Protein 5J4U (pdb70)

B-factor: mean 16.47, std 7.87, range [7.8, 47.34]

Solvent-accessible surface area: 10926 Å² total; per-residue (Å²): 156,71,132,12,28,0,0,0,27,78,1,13,8,48,0,0,0,0,18,0,0,0,33,47,4,68,13,192,66,115,81,32,89,8,51,61,180,112,75,42,86,73,0,74,119,15,7,79,128,65,88,99,20,6,0,0,19,11,76,56,137,55,21,31,81,7,14,97,0,0,34,50,0,8,112,62,41,134,132,46,56,83,8,15,44,100,68,93,144,94,62,54,56,19,96,117,30,0,66,22,0,48,151,94,0,78,50,15,0,110,64,0,21,28,75,120,54,157,92,26,99,52,4,30,144,65,0,7,65,6,0,100,105,0,21,58,66,1,26,152,78,35,23,20,41,18,135,64,2,3,4,9,0,0,0,2,0,0,1,45,0,21,7,90,0,3,35,57,35,4,124,29,78,0,89,80,79,0,82,77,0,12,50,0,0,113,70,0,50,150,67,120,30,0,45,138,6,17,48,66,44,86,121,0,35,73,30,0,45,91,30,12,127,142,127,65,46,136

InterPro domains:
  IPR004045 Glutathione S-transferase, N-terminal [PF02798] (5-77)
  IPR004045 Glutathione S-transferase, N-terminal [PS50404] (4-83)
  IPR010987 Glutathione S-transferase, C-terminal-like [PS50405] (89-209)
  IPR036249 Thioredoxin-like superfamily [SSF52833] (5-107)
  IPR036282 Glutathione S-transferase, C-terminal domain superfamily [SSF47616] (77-217)
  IPR040079 Glutathione transferase family [SFLDS00019] (2-218)
  IPR045073 Glutathione S-transferase Omega/Tau-like [PTHR11260] (9-205)
  IPR045073 Glutathione S-transferase Omega/Tau-like [SFLDG01152] (2-218)
  IPR045074 Glutathione S-transferases Tau, C-terminal alpha-helical domain, plant [cd03185] (90-211)

Foldseek 3Di:
DKAKEWEDAQLDLLSLLLLLLCVQLVHDYHYHHADLVDGDPVLCVQCVPPSDDTWMQIRNHIDDGSLRSSVVSQVPRPPHDGQADPDPVSNVVLVVLLVLCVVQQVVLLVQCQQDDDPSNVVSVVSNLVSVVVVLVCCPPALENSRPDHHSNNSSPLLCVLQVVLSCVRNVDDSCVSPVSSVSSSVSQCVDPSNVVSHDHSVVSNVVSVVVCVVVVND

CATH classification: 3.40.30.10 (+1 more: 1.20.1050.10)

Sequence (218 aa):
SDQVTLLDFWPSPFGMRVRLALAEKGVKYEYSEEDLRNKSALLLQMNPVNKQIPVLVHNGKPVCESLIIVQYIDEVWKDSAPLLPSDPYQRAQSRFWADFVDKKIYDLGRKIWTKKGEEQEAAKKDFIDSLKLMEGELGDKPYFGGETIGYVDIALVPFYSWFYAYETIGNFNIEAECPKMIAYCKRCLQKETVSKALEDPQKVYDFVLMLMKKFGIE

Structure (mmCIF, N/CA/C/O backbone):
data_5J4U
#
_entry.id   5J4U
#
_cell.length_a   83.028
_cell.length_b   74.646
_cell.length_c   48.935
_cell.angle_alpha   90.000
_cell.angle_beta   121.870
_cell.angle_gamma   90.000
#
_symmetry.space_group_name_H-M   'C 1 2 1'
#
loop_
_entity.id
_entity.type
_entity.pdbx_description
1 polymer 'Glutathione transferase family protein'
2 non-polymer GLUTATHIONE
3 water water
#
loop_
_atom_site.group_PDB
_atom_site.id
_atom_site.type_symbol
_atom_site.label_atom_id
_atom_site.label_alt_id
_atom_site.label_comp_id
_atom_site.label_asym_id
_atom_site.label_entity_id
_atom_site.label_seq_id
_atom_site.pdbx_PDB_ins_code
_atom_site.Cartn_x
_atom_site.Cartn_y
_atom_site.Cartn_z
_atom_site.occupancy
_atom_site.B_iso_or_equiv
_atom_site.auth_seq_id
_atom_site.auth_comp_id
_atom_site.auth_asym_id
_atom_site.auth_atom_id
_atom_site.pdbx_PDB_model_num
ATOM 1 N N . SER A 1 14 ? -22.655 46.546 -2.819 1.00 36.16 3 SER A N 1
ATOM 2 C CA . SER A 1 14 ? -23.236 46.663 -1.486 1.00 34.19 3 SER A CA 1
ATOM 3 C C . SER A 1 14 ? -22.835 47.975 -0.822 1.00 32.60 3 SER A C 1
ATOM 4 O O . SER A 1 14 ? -23.491 48.433 0.117 1.00 33.99 3 SER A O 1
ATOM 7 N N . ASP A 1 15 ? -21.756 48.578 -1.313 1.00 32.09 4 ASP A N 1
ATOM 8 C CA . ASP A 1 15 ? -21.207 49.778 -0.688 1.00 27.98 4 ASP A CA 1
ATOM 9 C C . ASP A 1 15 ? -22.013 51.042 -0.975 1.00 26.36 4 ASP A C 1
ATOM 10 O O . ASP A 1 15 ? -22.579 51.205 -2.058 1.00 30.74 4 ASP A O 1
ATOM 15 N N . GLN A 1 16 ? -22.043 51.935 0.009 1.00 20.17 5 GLN A N 1
ATOM 16 C CA . GLN A 1 16 ? -22.693 53.232 -0.117 1.00 17.66 5 GLN A CA 1
ATOM 17 C C . GLN A 1 16 ? -21.629 54.284 -0.402 1.00 15.38 5 GLN A C 1
ATOM 18 O O . GLN A 1 16 ? -20.692 54.438 0.378 1.00 16.61 5 GLN A O 1
ATOM 24 N N . VAL A 1 17 ? -21.772 55.001 -1.514 1.00 14.11 6 VAL A N 1
ATOM 25 C CA . VAL A 1 17 ? -20.816 56.043 -1.883 1.00 13.08 6 VAL A CA 1
ATOM 26 C C . VAL A 1 17 ? -21.543 57.301 -2.307 1.00 11.68 6 VAL A C 1
ATOM 27 O O . VAL A 1 17 ? -22.396 57.270 -3.187 1.00 13.00 6 VAL A O 1
ATOM 31 N N . THR A 1 18 ? -21.201 58.404 -1.653 1.00 10.82 7 THR A N 1
ATOM 32 C CA . THR A 1 18 ? -21.763 59.705 -1.980 1.00 12.03 7 THR A CA 1
ATOM 33 C C . THR A 1 18 ? -20.624 60.696 -2.175 1.00 11.59 7 THR A C 1
ATOM 34 O O . THR A 1 18 ? -19.657 60.704 -1.416 1.00 12.69 7 THR A O 1
ATOM 38 N N . LEU A 1 19 ? -20.736 61.526 -3.203 1.00 11.02 8 LEU A N 1
ATOM 39 C CA . LEU A 1 19 ? -19.764 62.584 -3.447 1.00 11.34 8 LEU A CA 1
ATOM 40 C C . LEU A 1 19 ? -20.431 63.931 -3.238 1.00 10.81 8 LEU A C 1
ATOM 41 O O . LEU A 1 19 ? -21.385 64.265 -3.942 1.00 12.76 8 LEU A O 1
ATOM 46 N N . LEU A 1 20 ? -19.930 64.704 -2.276 1.00 9.84 9 LEU A N 1
ATOM 47 C CA . LEU A 1 20 ? -20.396 66.074 -2.056 1.00 10.34 9 LEU A CA 1
ATOM 48 C C . LEU A 1 20 ? -19.501 66.956 -2.905 1.00 10.25 9 LEU A C 1
ATOM 49 O O . LEU A 1 20 ? -18.281 66.899 -2.770 1.00 10.18 9 LEU A O 1
ATOM 54 N N . ASP A 1 21 ? -20.091 67.762 -3.779 1.00 10.37 10 ASP A N 1
ATOM 55 C CA . ASP A 1 21 ? -19.299 68.430 -4.810 1.00 10.38 10 ASP A CA 1
ATOM 56 C C . ASP A 1 21 ? -19.974 69.718 -5.236 1.00 10.80 10 ASP A C 1
ATOM 57 O O . ASP A 1 21 ? -21.088 70.020 -4.796 1.00 12.26 10 ASP A O 1
ATOM 62 N N . PHE A 1 22 ? -19.280 70.486 -6.072 1.00 10.47 11 PHE A N 1
ATOM 63 C CA . PHE A 1 22 ? -19.782 71.736 -6.634 1.00 11.50 11 PHE A CA 1
ATOM 64 C C . PHE A 1 22 ? -19.275 71.789 -8.069 1.00 11.06 11 PHE A C 1
ATOM 65 O O . PHE A 1 22 ? -18.072 71.673 -8.305 1.00 10.25 11 PHE A O 1
ATOM 73 N N . TRP A 1 23 ? -20.193 71.928 -9.019 1.00 11.88 12 TRP A N 1
ATOM 74 C CA . TRP A 1 23 ? -19.896 71.582 -10.416 1.00 12.33 12 TRP A CA 1
ATOM 75 C C . TRP A 1 23 ? -18.612 72.155 -11.068 1.00 11.07 12 TRP A C 1
ATOM 76 O O . TRP A 1 23 ? -17.924 71.413 -11.753 1.00 10.55 12 TRP A O 1
ATOM 87 N N . PRO A 1 24 ? -18.277 73.449 -10.856 1.00 10.18 13 PRO A N 1
ATOM 88 C CA . PRO A 1 24 ? -17.115 73.979 -11.586 1.00 10.45 13 PRO A CA 1
ATOM 89 C C . PRO A 1 24 ? -15.771 73.696 -10.905 1.00 10.20 13 PRO A C 1
ATOM 90 O O . PRO A 1 24 ? -14.728 74.077 -11.421 1.00 10.57 13 PRO A O 1
ATOM 94 N N . SER A 1 25 ? -15.782 73.028 -9.759 1.00 10.75 14 SER A N 1
ATOM 95 C CA . SER A 1 25 ? -14.544 72.822 -9.030 1.00 10.31 14 SER A CA 1
ATOM 96 C C . SER A 1 25 ? -13.635 71.808 -9.707 1.00 9.78 14 SER A C 1
ATOM 97 O O . SER A 1 25 ? -14.030 70.665 -9.904 1.00 9.72 14 SER A O 1
ATOM 100 N N . PRO A 1 26 ? -12.398 72.210 -10.050 1.00 9.50 15 PRO A N 1
ATOM 101 C CA . PRO A 1 26 ? -11.484 71.220 -10.625 1.00 9.34 15 PRO A CA 1
ATOM 102 C C . PRO A 1 26 ? -11.120 70.152 -9.589 1.00 9.20 15 PRO A C 1
ATOM 103 O O . PRO A 1 26 ? -10.800 69.020 -9.955 1.00 9.56 15 PRO A O 1
ATOM 107 N N . PHE A 1 27 ? -11.173 70.513 -8.310 1.00 9.70 16 PHE A N 1
ATOM 108 C CA . PHE A 1 27 ? -10.894 69.552 -7.250 1.00 9.68 16 PHE A CA 1
ATOM 109 C C . PHE A 1 27 ? -11.953 68.464 -7.206 1.00 9.71 16 PHE A C 1
ATOM 110 O O . PHE A 1 27 ? -11.627 67.280 -7.088 1.00 9.39 16 PHE A O 1
ATOM 118 N N . GLY A 1 28 ? -13.216 68.857 -7.331 1.00 9.02 17 GLY A N 1
ATOM 119 C CA . GLY A 1 28 ? -14.294 67.884 -7.435 1.00 9.49 17 GLY A CA 1
ATOM 120 C C . GLY A 1 28 ? -14.186 67.051 -8.707 1.00 8.50 17 GLY A C 1
ATOM 121 O O . GLY A 1 28 ? -14.412 65.832 -8.696 1.00 9.57 17 GLY A O 1
ATOM 122 N N . MET A 1 29 ? -13.845 67.699 -9.820 1.00 8.95 18 MET A N 1
ATOM 123 C CA . MET A 1 29 ? -13.678 66.975 -11.077 1.00 8.57 18 MET A CA 1
ATOM 124 C C . MET A 1 29 ? -12.640 65.856 -10.954 1.00 8.36 18 MET A C 1
ATOM 125 O O . MET A 1 29 ? -12.795 64.809 -11.570 1.00 9.13 18 MET A O 1
ATOM 130 N N . ARG A 1 30 ? -11.575 66.082 -10.191 1.00 9.02 19 ARG A N 1
ATOM 131 C CA . ARG A 1 30 ? -10.600 65.015 -9.934 1.00 8.42 19 ARG A CA 1
ATOM 132 C C . ARG A 1 30 ? -11.269 63.766 -9.394 1.00 8.16 19 ARG A C 1
ATOM 133 O O . ARG A 1 30 ? -10.973 62.649 -9.818 1.00 8.85 19 ARG A O 1
ATOM 141 N N . VAL A 1 31 ? -12.161 63.965 -8.429 1.00 8.29 20 VAL A N 1
ATOM 142 C CA . VAL A 1 31 ? -12.787 62.832 -7.763 1.00 8.98 20 VAL A CA 1
ATOM 143 C C . VAL A 1 31 ? -13.801 62.173 -8.694 1.00 8.82 20 VAL A C 1
ATOM 144 O O . VAL A 1 31 ? -13.893 60.946 -8.748 1.00 9.71 20 VAL A O 1
ATOM 148 N N . ARG A 1 32 ? -14.554 62.990 -9.427 1.00 9.27 21 ARG A N 1
ATOM 149 C CA . ARG A 1 32 ? -15.484 62.458 -10.419 1.00 10.02 21 ARG A CA 1
ATOM 150 C C . ARG A 1 32 ? -14.739 61.563 -11.406 1.00 10.13 21 ARG A C 1
ATOM 151 O O . ARG A 1 32 ? -15.209 60.475 -11.773 1.00 10.27 21 ARG A O 1
ATOM 159 N N . LEU A 1 33 ? -13.567 62.024 -11.831 1.00 9.18 22 LEU A N 1
ATOM 160 C CA . 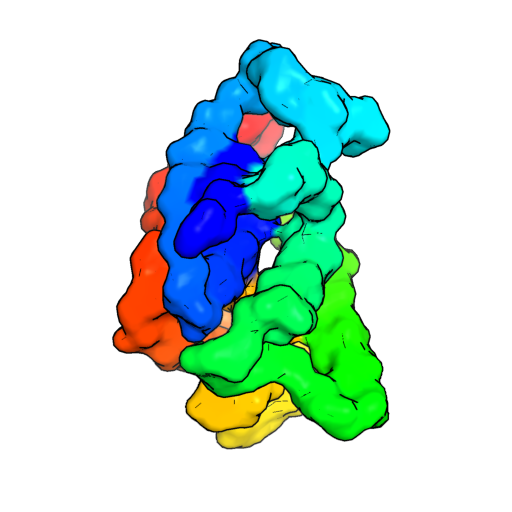LEU A 1 33 ? -12.765 61.267 -12.780 1.00 9.23 22 LEU A CA 1
ATOM 161 C C . LEU A 1 33 ? -12.225 59.978 -12.159 1.00 9.49 22 LEU A C 1
ATOM 162 O O . LEU A 1 33 ? -12.287 58.912 -12.771 1.00 9.92 22 LEU A O 1
ATOM 167 N N . ALA A 1 34 ? -11.714 60.058 -10.936 1.00 9.54 23 ALA A N 1
ATOM 168 C CA . ALA A 1 34 ? -11.169 58.869 -10.292 1.00 9.30 23 ALA A CA 1
ATOM 169 C C . ALA A 1 34 ? -12.234 57.794 -10.076 1.00 8.92 23 ALA A C 1
ATOM 170 O O . ALA A 1 34 ? -11.985 56.610 -10.280 1.00 10.77 23 ALA A O 1
ATOM 172 N N . LEU A 1 35 ? -13.420 58.219 -9.650 1.00 9.39 24 LEU A N 1
ATOM 173 C CA . LEU A 1 35 ? -14.528 57.284 -9.452 1.00 10.04 24 LEU A CA 1
ATOM 174 C C . LEU A 1 35 ? -14.912 56.633 -10.780 1.00 10.67 24 LEU A C 1
ATOM 175 O O . LEU A 1 35 ? -15.108 55.417 -10.859 1.00 12.31 24 LEU A O 1
ATOM 180 N N . ALA A 1 36 ? -15.000 57.442 -11.833 1.00 11.04 25 ALA A N 1
ATOM 181 C CA . ALA A 1 36 ? -15.324 56.911 -13.158 1.00 11.70 25 ALA A CA 1
ATOM 182 C C . ALA A 1 36 ? -14.241 55.951 -13.650 1.00 10.91 25 ALA A C 1
ATOM 183 O O . ALA A 1 36 ? -14.539 54.880 -14.191 1.00 12.11 25 ALA A O 1
ATOM 185 N N . GLU A 1 37 ? -12.981 56.329 -13.463 1.00 11.19 26 GLU A N 1
ATOM 186 C CA . GLU A 1 37 ? -11.866 55.538 -13.975 1.00 11.99 26 GLU A CA 1
ATOM 187 C C . GLU A 1 37 ? -11.798 54.168 -13.294 1.00 11.59 26 GLU A C 1
ATOM 188 O O . GLU A 1 37 ? -11.420 53.175 -13.932 1.00 12.51 26 GLU A O 1
ATOM 194 N N . LYS A 1 38 ? -12.175 54.104 -12.016 1.00 11.14 27 LYS A N 1
ATOM 195 C CA . LYS A 1 38 ? -12.147 52.839 -11.289 1.00 12.49 27 LYS A CA 1
ATOM 196 C C . LYS A 1 38 ? -13.517 52.159 -11.245 1.00 12.72 27 LYS A C 1
ATOM 197 O O . LYS A 1 38 ? -13.677 51.128 -10.592 1.00 14.55 27 LYS A O 1
ATOM 203 N N . GLY A 1 39 ? -14.492 52.719 -11.953 1.00 13.10 28 GLY A N 1
ATOM 204 C CA . GLY A 1 39 ? -15.800 52.105 -12.108 1.00 14.63 28 GLY A CA 1
ATOM 205 C C . GLY A 1 39 ? -16.632 52.047 -10.845 1.00 14.33 28 GLY A C 1
ATOM 206 O O . GLY A 1 39 ? -17.371 51.088 -10.615 1.00 16.60 28 GLY A O 1
ATOM 207 N N . VAL A 1 40 ? -16.527 53.078 -10.018 1.00 12.01 29 VAL A N 1
ATOM 208 C CA . VAL A 1 40 ? -17.245 53.117 -8.749 1.00 14.75 29 VAL A CA 1
ATOM 209 C C . VAL A 1 40 ? -18.609 53.771 -8.919 1.00 15.93 29 VAL A C 1
ATOM 210 O O . VAL A 1 40 ? -18.704 54.925 -9.344 1.00 16.14 29 VAL A O 1
ATOM 214 N N . LYS A 1 41 ? -19.667 53.043 -8.567 1.00 16.90 30 LYS A N 1
ATOM 215 C CA . LYS A 1 41 ? -21.010 53.607 -8.589 1.00 17.84 30 LYS A CA 1
ATOM 216 C C . LYS A 1 41 ? -21.197 54.502 -7.367 1.00 16.91 30 LYS A C 1
ATOM 217 O O . LYS A 1 41 ? -20.809 54.130 -6.262 1.00 16.58 30 LYS A O 1
ATOM 223 N N . TYR A 1 42 ? -21.783 55.680 -7.564 1.00 15.86 31 TYR A N 1
ATOM 224 C CA . TYR A 1 42 ? -21.962 56.630 -6.470 1.00 13.98 31 TYR A CA 1
ATOM 225 C C . TYR A 1 42 ? -23.093 57.611 -6.740 1.00 14.55 31 TYR A C 1
ATOM 226 O O . TYR A 1 42 ? -23.543 57.766 -7.875 1.00 15.63 31 TYR A O 1
ATOM 235 N N . GLU A 1 43 ? -23.538 58.272 -5.678 1.00 13.84 32 GLU A N 1
ATOM 236 C CA . GLU A 1 43 ? -24.517 59.341 -5.778 1.00 14.23 32 GLU A CA 1
ATOM 237 C C . GLU A 1 43 ? -23.794 60.681 -5.717 1.00 14.39 32 GLU A C 1
ATOM 238 O O . GLU A 1 43 ? -23.039 60.939 -4.783 1.00 14.76 32 GLU A O 1
ATOM 244 N N . TYR A 1 44 ? -24.025 61.519 -6.722 1.00 14.89 33 TYR A N 1
ATOM 245 C CA . TYR A 1 44 ? -23.465 62.864 -6.761 1.00 13.33 33 TYR A CA 1
ATOM 246 C C . TYR A 1 44 ? -24.424 63.812 -6.059 1.00 16.00 33 TYR A C 1
ATOM 247 O O . TYR A 1 44 ? -25.627 63.796 -6.323 1.00 18.46 33 TYR A O 1
ATOM 256 N N . SER A 1 45 ? -23.894 64.618 -5.146 1.00 14.26 34 SER A N 1
ATOM 257 C CA . SER A 1 45 ? -24.705 65.581 -4.412 1.00 15.04 34 SER A CA 1
ATOM 258 C C . SER A 1 45 ? -24.152 66.991 -4.591 1.00 14.67 34 SER A C 1
ATOM 259 O O . SER A 1 45 ? -23.084 67.318 -4.065 1.00 14.45 34 SER A O 1
ATOM 262 N N . GLU A 1 46 ? -24.887 67.822 -5.323 1.00 14.18 35 GLU A N 1
ATOM 263 C CA . GLU A 1 46 ? -24.471 69.203 -5.571 1.00 14.98 35 GLU A CA 1
ATOM 264 C C . GLU A 1 46 ? -24.685 70.056 -4.326 1.00 15.72 35 GLU A C 1
ATOM 265 O O . GLU A 1 46 ? -25.807 70.159 -3.823 1.00 19.03 35 GLU A O 1
ATOM 271 N N . GLU A 1 47 ? -23.611 70.658 -3.824 1.00 12.98 36 GLU A N 1
ATOM 272 C CA . GLU A 1 47 ? -23.676 71.491 -2.625 1.00 15.21 36 GLU A CA 1
ATOM 273 C C . GLU A 1 47 ? -23.825 72.965 -2.962 1.00 17.21 36 GLU A C 1
ATOM 274 O O . GLU A 1 47 ? -23.213 73.468 -3.908 1.00 19.01 36 GLU A O 1
ATOM 280 N N . ASP A 1 48 ? -24.644 73.654 -2.175 1.00 18.89 37 ASP A N 1
ATOM 281 C CA . ASP A 1 48 ? -24.673 75.110 -2.190 1.00 22.35 37 ASP A CA 1
ATOM 282 C C . ASP A 1 48 ? -23.674 75.583 -1.144 1.00 21.44 37 ASP A C 1
ATOM 283 O O . ASP A 1 48 ? -23.872 75.370 0.050 1.00 21.98 37 ASP A O 1
ATOM 288 N N . LEU A 1 49 ? -22.591 76.209 -1.591 1.00 18.52 38 LEU A N 1
ATOM 289 C CA . LEU A 1 49 ? -21.502 76.586 -0.695 1.00 18.37 38 LEU A CA 1
ATOM 290 C C . LEU A 1 49 ? -21.775 77.896 0.041 1.00 22.24 38 LEU A C 1
ATOM 291 O O . LEU A 1 49 ? -20.991 78.305 0.891 1.00 21.52 38 LEU A O 1
ATOM 296 N N . ARG A 1 50 ? -22.886 78.545 -0.299 1.00 23.25 39 ARG A N 1
ATOM 297 C CA . ARG A 1 50 ? -23.335 79.739 0.406 1.00 26.75 39 ARG A CA 1
ATOM 298 C C . ARG A 1 50 ? -24.141 79.322 1.630 1.00 27.87 39 ARG A C 1
ATOM 299 O O . ARG A 1 50 ? -24.056 79.943 2.690 1.00 32.76 39 ARG A O 1
ATOM 307 N N . ASN A 1 51 ? -24.927 78.263 1.467 1.00 27.10 40 ASN A N 1
ATOM 308 C CA . ASN A 1 51 ? -25.715 77.698 2.553 1.00 29.83 40 ASN A CA 1
ATOM 309 C C . ASN A 1 51 ? -25.384 76.222 2.708 1.00 25.64 40 ASN A C 1
ATOM 310 O O . ASN A 1 51 ? -26.122 75.357 2.238 1.00 25.20 40 ASN A O 1
ATOM 315 N N . LYS A 1 52 ? -24.262 75.938 3.361 1.00 26.04 41 LYS A N 1
ATOM 316 C CA . LYS A 1 52 ? -23.741 74.577 3.424 1.00 24.21 41 LYS A CA 1
ATOM 317 C C . LYS A 1 52 ? -24.658 73.613 4.167 1.00 25.35 41 LYS A C 1
ATOM 318 O O . LYS A 1 52 ? -25.192 73.929 5.232 1.00 26.93 41 LYS A O 1
ATOM 324 N N . SER A 1 53 ? -24.836 72.434 3.587 1.00 21.28 42 SER A N 1
ATOM 325 C CA . SER A 1 53 ? -25.755 71.441 4.129 1.00 24.38 42 SER A CA 1
ATOM 326 C C . SER A 1 53 ? -25.261 70.832 5.436 1.00 23.50 42 SER A C 1
ATOM 327 O O . SER A 1 53 ? -24.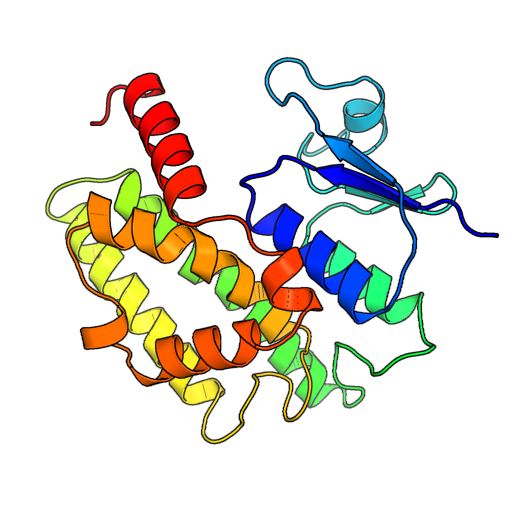063 70.821 5.721 1.00 20.26 42 SER A O 1
ATOM 330 N N . ALA A 1 54 ? -26.196 70.319 6.230 1.00 22.66 43 ALA A N 1
ATOM 331 C CA . ALA A 1 54 ? -25.847 69.615 7.460 1.00 20.78 43 ALA A CA 1
ATOM 332 C C . ALA A 1 54 ? -24.852 68.497 7.171 1.00 19.24 43 ALA A C 1
ATOM 333 O O . ALA A 1 54 ? -23.925 68.261 7.941 1.00 17.46 43 ALA A O 1
ATOM 335 N N . LEU A 1 55 ? -25.032 67.825 6.039 1.00 19.99 44 LEU A N 1
ATOM 336 C CA . LEU A 1 55 ? -24.165 66.714 5.681 1.00 19.14 44 LEU A CA 1
ATOM 337 C C . LEU A 1 55 ? -22.713 67.161 5.475 1.00 15.85 44 LEU A C 1
ATOM 338 O O . LEU A 1 55 ? -21.788 66.527 5.975 1.00 15.83 44 LEU A O 1
ATOM 343 N N . LEU A 1 56 ? -22.521 68.248 4.733 1.00 17.26 45 LEU A N 1
ATOM 344 C CA . LEU A 1 56 ? -21.175 68.750 4.486 1.00 15.95 45 LEU A CA 1
ATOM 345 C C . LEU A 1 56 ? -20.520 69.171 5.802 1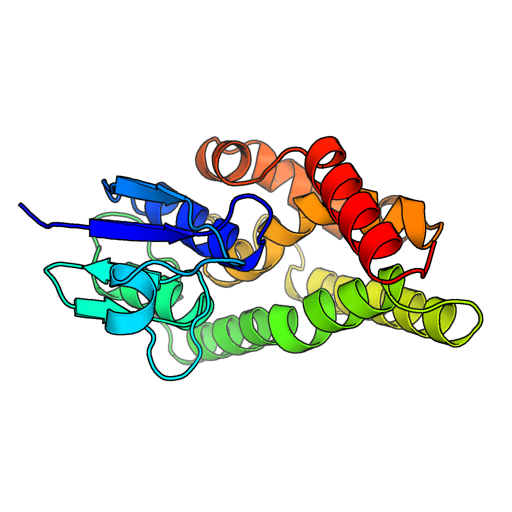.00 15.85 45 LEU A C 1
ATOM 346 O O . LEU A 1 56 ? -19.353 68.869 6.048 1.00 14.16 45 LEU A O 1
ATOM 351 N N . LEU A 1 57 ? -21.289 69.835 6.664 1.00 15.42 46 LEU A N 1
ATOM 352 C CA . LEU A 1 57 ? -20.767 70.303 7.943 1.00 17.07 46 LEU A CA 1
ATOM 353 C C . LEU A 1 57 ? -20.432 69.131 8.862 1.00 14.87 46 LEU A C 1
ATOM 354 O O . LEU A 1 57 ? -19.450 69.169 9.607 1.00 18.49 46 LEU A O 1
ATOM 359 N N . GLN A 1 58 ? -21.229 68.077 8.785 1.00 14.00 47 GLN A N 1
ATOM 360 C CA . GLN A 1 58 ? -20.953 66.874 9.556 1.00 15.83 47 GLN A CA 1
ATOM 361 C C . GLN A 1 58 ? -19.670 66.201 9.066 1.00 14.99 47 GLN A C 1
ATOM 362 O O . GLN A 1 58 ? -18.854 65.727 9.850 1.00 14.63 47 GLN A O 1
ATOM 368 N N . MET A 1 59 ? -19.498 66.159 7.746 1.00 14.55 48 MET A N 1
ATOM 369 C CA . MET A 1 59 ? -18.464 65.336 7.122 1.00 15.39 48 MET A CA 1
ATOM 370 C C . MET A 1 59 ? -17.107 66.026 6.965 1.00 14.93 48 MET A C 1
ATOM 371 O O . MET A 1 59 ? -16.070 65.356 6.953 1.00 15.89 48 MET A O 1
ATOM 376 N N . ASN A 1 60 ? -17.119 67.347 6.844 1.00 13.28 49 ASN A N 1
ATOM 377 C CA . ASN A 1 60 ? -15.884 68.127 6.756 1.00 12.30 49 ASN A CA 1
ATOM 378 C C . ASN A 1 60 ? -15.947 69.312 7.725 1.00 13.77 49 ASN A C 1
ATOM 379 O O . ASN A 1 60 ? -15.985 70.457 7.309 1.00 12.78 49 ASN A O 1
ATOM 384 N N . PRO A 1 61 ? -15.981 69.027 9.039 1.00 14.82 50 PRO A N 1
ATOM 385 C CA . PRO A 1 61 ? -16.103 70.104 10.030 1.00 13.97 50 PRO A CA 1
ATOM 386 C C . PRO A 1 61 ? -14.904 71.050 10.031 1.00 16.01 50 PRO A C 1
ATOM 387 O O . PRO A 1 61 ? -15.050 72.232 10.336 1.00 17.64 50 PRO A O 1
ATOM 391 N N . VAL A 1 62 ? -13.729 70.548 9.674 1.00 14.41 51 VAL A N 1
ATOM 392 C CA . VAL A 1 62 ? -12.526 71.364 9.762 1.00 16.84 51 VAL A CA 1
ATOM 393 C C . VAL A 1 62 ? -12.433 72.387 8.629 1.00 15.53 51 VAL A C 1
ATOM 394 O O . VAL A 1 62 ? -12.243 73.585 8.868 1.00 18.01 51 VAL A O 1
ATOM 398 N N . ASN A 1 63 ? -12.577 71.919 7.392 1.00 14.18 52 ASN A N 1
ATOM 399 C CA . ASN A 1 63 ? -12.408 72.784 6.231 1.00 14.30 52 ASN A CA 1
ATOM 400 C C . ASN A 1 63 ? -13.711 73.251 5.605 1.00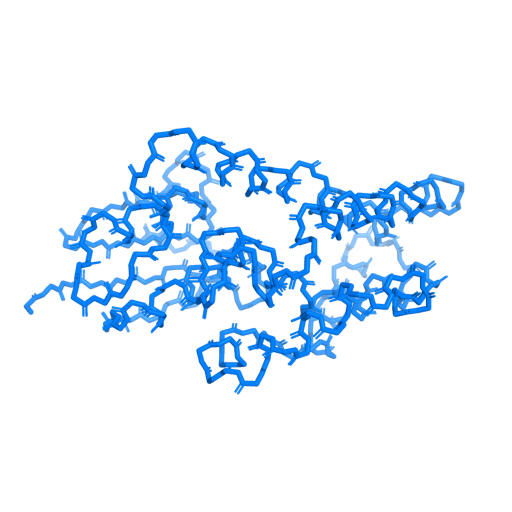 12.84 52 ASN A C 1
ATOM 401 O O . ASN A 1 63 ? -13.739 74.291 4.951 1.00 15.89 52 ASN A O 1
ATOM 406 N N . LYS A 1 64 ? -14.777 72.477 5.797 1.00 13.33 53 LYS A N 1
ATOM 407 C CA . LYS A 1 64 ? -16.095 72.821 5.267 1.00 13.70 53 LYS A CA 1
ATOM 408 C C . LYS A 1 64 ? -16.054 73.045 3.759 1.00 14.24 53 LYS A C 1
ATOM 409 O O . LYS A 1 64 ? -16.729 73.923 3.232 1.00 15.16 53 LYS A O 1
ATOM 415 N N . GLN A 1 65 ? -15.260 72.223 3.080 1.00 12.47 54 GLN A N 1
ATOM 416 C CA . GLN A 1 65 ? -15.058 72.322 1.640 1.00 12.97 54 GLN A CA 1
ATOM 417 C C . GLN A 1 65 ? -15.510 71.060 0.939 1.00 11.62 54 GLN A C 1
ATOM 418 O O . GLN A 1 65 ? -15.530 69.983 1.528 1.00 11.53 54 GLN A O 1
ATOM 424 N N . ILE A 1 66 ? -15.825 71.207 -0.344 1.00 10.89 55 ILE A N 1
ATOM 425 C CA . ILE A 1 66 ? -15.932 70.064 -1.238 1.00 10.33 55 ILE A CA 1
ATOM 426 C C . ILE A 1 66 ? -14.620 69.937 -2.025 1.00 10.76 55 ILE A C 1
ATOM 427 O O . ILE A 1 66 ? -13.841 70.884 -2.102 1.00 11.10 55 ILE A O 1
ATOM 432 N N . PRO A 1 67 ? -14.350 68.760 -2.593 1.00 9.46 56 PRO A N 1
ATOM 433 C CA . PRO A 1 67 ? -15.157 67.541 -2.536 1.00 9.11 56 PRO A CA 1
ATOM 434 C C . PRO A 1 67 ? -15.003 66.801 -1.222 1.00 10.70 56 PRO A C 1
ATOM 435 O O . PRO A 1 67 ? -13.973 66.921 -0.554 1.00 9.55 56 PRO A O 1
ATOM 439 N N . VAL A 1 68 ? -16.028 66.023 -0.880 1.00 8.84 57 VAL A N 1
ATOM 440 C CA . VAL A 1 68 ? -15.969 65.058 0.208 1.00 9.02 57 VAL A CA 1
ATOM 441 C C . VAL A 1 68 ? -16.550 63.762 -0.318 1.00 8.73 57 VAL A C 1
ATOM 442 O O . VAL A 1 68 ? -17.640 63.752 -0.889 1.00 9.94 57 VAL A O 1
ATOM 446 N N . LEU A 1 69 ? -15.819 62.672 -0.133 1.00 8.96 58 LEU A N 1
ATOM 447 C CA . LEU A 1 69 ? -16.347 61.349 -0.444 1.00 9.60 58 LEU A CA 1
ATOM 448 C C . LEU A 1 69 ? -16.847 60.707 0.842 1.00 11.76 58 LEU A C 1
ATOM 449 O O . LEU A 1 69 ? -16.111 60.631 1.821 1.00 13.19 58 LEU A O 1
ATOM 454 N N . VAL A 1 70 ? -18.097 60.254 0.848 1.00 10.57 59 VAL A N 1
ATOM 455 C CA . VAL A 1 70 ? -18.621 59.543 2.006 1.00 11.02 59 VAL A CA 1
ATOM 456 C C . VAL A 1 70 ? -18.783 58.100 1.571 1.00 12.04 59 VAL A C 1
ATOM 457 O O . VAL A 1 70 ? -19.564 57.802 0.667 1.00 12.54 59 VAL A O 1
ATOM 461 N N . HIS A 1 71 ? -18.005 57.210 2.182 1.00 11.83 60 HIS A N 1
ATOM 462 C CA . HIS A 1 71 ? -18.022 55.812 1.811 1.00 12.05 60 HIS A CA 1
ATOM 463 C C . HIS A 1 71 ? -18.423 55.018 3.042 1.00 13.85 60 HIS A C 1
ATOM 464 O O . HIS A 1 71 ? -17.714 55.031 4.050 1.00 14.75 60 HIS A O 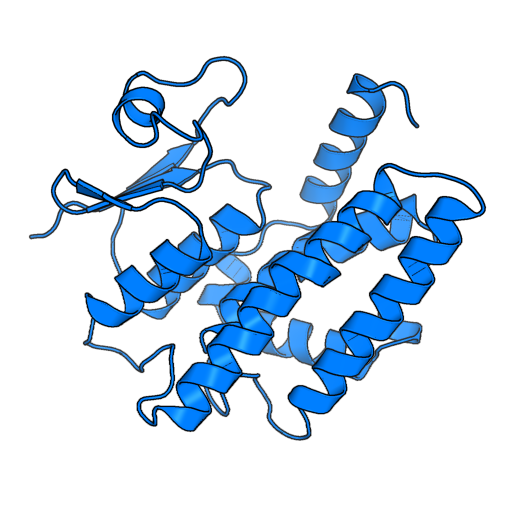1
ATOM 471 N N . ASN A 1 72 ? -19.567 54.339 2.954 1.00 14.64 61 ASN A N 1
ATOM 472 C CA . ASN A 1 72 ? -20.090 53.561 4.074 1.00 13.90 61 ASN A CA 1
ATOM 473 C C . ASN A 1 72 ? -20.135 54.380 5.352 1.00 16.79 61 ASN A C 1
ATOM 474 O O . ASN A 1 72 ? -19.768 53.906 6.434 1.00 17.68 61 ASN A O 1
ATOM 479 N N . GLY A 1 73 ? -20.581 55.623 5.211 1.00 14.92 62 GLY A N 1
ATOM 480 C CA . GLY A 1 73 ? -20.797 56.505 6.339 1.00 16.58 62 GLY A CA 1
ATOM 481 C C . GLY A 1 73 ? -19.579 57.269 6.822 1.00 18.09 62 GLY A C 1
ATOM 482 O O . GLY A 1 73 ? -19.695 58.110 7.714 1.00 21.83 62 GLY A O 1
ATOM 483 N N . LYS A 1 74 ? -18.417 56.986 6.236 1.00 16.80 63 LYS A N 1
ATOM 484 C CA . LYS A 1 74 ? -17.175 57.625 6.662 1.00 17.59 63 LYS A CA 1
ATOM 485 C C . LYS A 1 74 ? -16.674 58.621 5.621 1.00 13.77 63 LYS A C 1
ATOM 486 O O . LYS A 1 74 ? -16.595 58.298 4.439 1.00 14.06 63 LYS A O 1
ATOM 492 N N . PRO A 1 75 ? -16.331 59.832 6.069 1.00 14.24 64 PRO A N 1
ATOM 493 C CA . PRO A 1 75 ? -15.918 60.879 5.128 1.00 14.38 64 PRO A CA 1
ATOM 494 C C . PRO A 1 75 ? -14.429 60.890 4.814 1.00 15.37 64 PRO A C 1
ATOM 495 O O . PRO A 1 75 ? -13.596 60.670 5.686 1.00 17.33 64 PRO A O 1
ATOM 499 N N . VAL A 1 76 ? -14.106 61.166 3.555 1.00 10.20 65 VAL A N 1
ATOM 500 C CA . VAL A 1 76 ? -12.726 61.381 3.133 1.00 10.42 65 VAL A CA 1
ATOM 501 C C . VAL A 1 76 ? -12.676 62.760 2.487 1.00 9.97 65 VAL A C 1
ATOM 502 O O . VAL A 1 76 ? -13.460 63.046 1.585 1.00 10.38 65 VAL A O 1
ATOM 506 N N . CYS A 1 77 ? -11.786 63.611 2.986 1.00 10.48 66 CYS A N 1
ATOM 507 C CA . CYS A 1 77 ? -11.675 64.993 2.529 1.00 9.94 66 CYS A CA 1
ATOM 508 C C . CYS A 1 77 ? -10.323 65.233 1.863 1.00 10.25 66 CYS A C 1
ATOM 509 O O . CYS A 1 77 ? -9.357 64.525 2.141 1.00 11.08 66 CYS A O 1
ATOM 512 N N . GLU A 1 78 ? -10.285 66.265 1.015 1.00 9.30 67 GLU A N 1
ATOM 513 C CA . GLU A 1 78 ? -9.123 66.707 0.230 1.00 10.03 67 GLU A CA 1
ATOM 514 C C . GLU A 1 78 ? -8.988 65.864 -1.030 1.00 9.45 67 GLU A C 1
ATOM 515 O O . GLU A 1 78 ? -8.753 64.657 -0.971 1.00 9.23 67 GLU A O 1
ATOM 521 N N . SER A 1 79 ? -9.130 66.509 -2.182 1.00 8.95 68 SER A N 1
ATOM 522 C CA . SER A 1 79 ? -9.248 65.792 -3.449 1.00 8.34 68 SER A CA 1
ATOM 523 C C . SER A 1 79 ? -8.145 64.763 -3.690 1.00 9.01 68 SER A C 1
ATOM 524 O O . SER A 1 79 ? -8.444 63.635 -4.061 1.00 8.92 68 SER A O 1
ATOM 527 N N . LEU A 1 80 ? -6.879 65.117 -3.488 1.00 8.43 69 LEU A N 1
ATOM 528 C CA . LEU A 1 80 ? -5.815 64.151 -3.760 1.00 9.27 69 LEU A CA 1
ATOM 529 C C . LEU A 1 80 ? -5.827 62.992 -2.764 1.00 9.15 69 LEU A C 1
ATOM 530 O O . LEU A 1 80 ? -5.524 61.851 -3.125 1.00 9.63 69 LEU A O 1
ATOM 535 N N . ILE A 1 81 ? -6.162 63.282 -1.509 1.00 9.17 70 ILE A N 1
ATOM 536 C CA . ILE A 1 81 ? -6.311 62.233 -0.509 1.00 9.80 70 ILE A CA 1
ATOM 537 C C . ILE A 1 81 ? -7.446 61.285 -0.895 1.00 8.59 70 ILE A C 1
ATOM 538 O O . ILE A 1 81 ? -7.330 60.058 -0.753 1.00 8.85 70 ILE A O 1
ATOM 543 N N . ILE A 1 82 ? -8.535 61.857 -1.392 1.00 8.35 71 ILE A N 1
ATOM 544 C CA . ILE A 1 82 ? -9.671 61.077 -1.845 1.00 9.51 71 ILE A CA 1
ATOM 545 C C . ILE A 1 82 ? -9.294 60.176 -3.023 1.00 8.91 71 ILE A C 1
ATOM 546 O O . ILE A 1 82 ? -9.681 59.003 -3.060 1.00 9.31 71 ILE A O 1
ATOM 551 N N . VAL A 1 83 ? -8.545 60.699 -3.987 1.00 8.63 72 VAL A N 1
ATOM 552 C CA . VAL A 1 83 ? -8.135 59.879 -5.118 1.00 7.81 72 VAL A CA 1
ATOM 553 C C . VAL A 1 83 ? -7.281 58.692 -4.653 1.00 8.60 72 VAL A C 1
ATOM 554 O O . VAL A 1 83 ? -7.444 57.580 -5.146 1.00 8.81 72 VAL A O 1
ATOM 558 N N . GLN A 1 84 ? -6.365 58.925 -3.715 1.00 9.20 73 GLN A N 1
ATOM 559 C CA . GLN A 1 84 ? -5.559 57.826 -3.175 1.00 8.81 73 GLN A CA 1
ATOM 560 C C . GLN A 1 84 ? -6.418 56.805 -2.435 1.00 9.32 73 GLN A C 1
ATOM 561 O O . GLN A 1 84 ? -6.207 55.600 -2.559 1.00 9.57 73 GLN A O 1
ATOM 567 N N . TYR A 1 85 ? -7.389 57.292 -1.670 1.00 8.86 74 TYR A N 1
ATOM 568 C CA . TYR A 1 85 ? -8.330 56.416 -0.994 1.00 8.38 74 TYR A CA 1
ATOM 569 C C . TYR A 1 85 ? -9.045 55.510 -1.997 1.00 8.59 74 TYR A C 1
ATOM 570 O O . TYR A 1 85 ? -9.109 54.296 -1.815 1.00 10.28 74 TYR A O 1
ATOM 579 N N . ILE A 1 86 ? -9.591 56.111 -3.047 1.00 8.49 75 ILE A N 1
ATOM 580 C CA . ILE A 1 86 ? -10.275 55.358 -4.094 1.00 9.44 75 ILE A CA 1
ATOM 581 C C . ILE A 1 86 ? -9.368 54.281 -4.690 1.00 10.51 75 ILE A C 1
ATOM 582 O O . ILE A 1 86 ? -9.785 53.137 -4.891 1.00 9.80 75 ILE A O 1
ATOM 587 N N . ASP A 1 87 ? -8.117 54.643 -4.953 1.00 9.29 76 ASP A N 1
ATOM 588 C CA . ASP A 1 87 ? -7.171 53.710 -5.537 1.00 9.15 76 ASP A CA 1
ATOM 589 C C . ASP A 1 87 ? -6.887 52.536 -4.608 1.00 10.08 76 ASP A C 1
ATOM 590 O O . ASP A 1 87 ? -6.673 51.421 -5.087 1.00 11.17 76 ASP A O 1
ATOM 595 N N . GLU A 1 88 ? -6.873 52.784 -3.302 1.00 10.27 77 GLU A N 1
ATOM 596 C CA . GLU A 1 88 ? -6.543 51.763 -2.320 1.00 10.91 77 GLU A CA 1
ATOM 597 C C . GLU A 1 88 ? -7.724 50.848 -2.031 1.00 11.73 77 GLU A C 1
ATOM 598 O O . GLU A 1 88 ? -7.544 49.695 -1.608 1.00 13.92 77 GLU A O 1
ATOM 604 N N . VAL A 1 89 ? -8.933 51.341 -2.266 1.00 10.70 78 VAL A N 1
ATOM 605 C CA . VAL A 1 89 ? -10.148 50.636 -1.861 1.00 12.72 78 VAL A CA 1
ATOM 606 C C . VAL A 1 89 ? -10.775 49.834 -2.992 1.00 12.48 78 VAL A C 1
ATOM 607 O O . VAL A 1 89 ? -11.215 48.694 -2.782 1.00 15.05 78 VAL A O 1
ATOM 611 N N . TRP A 1 90 ? -10.809 50.407 -4.192 1.00 12.13 79 TRP A N 1
ATOM 612 C CA . TRP A 1 90 ? -11.388 49.713 -5.334 1.00 12.85 79 TRP A CA 1
ATOM 613 C C . TRP A 1 90 ? -10.280 49.192 -6.232 1.00 14.02 79 TRP A C 1
ATOM 614 O O . TRP A 1 90 ? -9.534 49.970 -6.820 1.00 15.08 79 TRP A O 1
ATOM 625 N N . LYS A 1 91 ? -10.192 47.869 -6.346 1.00 15.64 80 LYS A N 1
ATOM 626 C CA . LYS A 1 91 ? -9.034 47.209 -6.946 1.00 18.41 80 LYS A CA 1
ATOM 627 C C . LYS A 1 91 ? -9.319 46.435 -8.237 1.00 17.00 80 LYS A C 1
ATOM 628 O O . LYS A 1 91 ? -8.414 45.807 -8.797 1.00 19.87 80 LYS A O 1
ATOM 634 N N . ASP A 1 92 ? -10.557 46.460 -8.718 1.00 16.35 81 ASP A N 1
ATOM 635 C CA . ASP A 1 92 ? -10.893 45.647 -9.887 1.00 19.29 81 ASP A CA 1
ATOM 636 C C . ASP A 1 92 ? -10.766 46.414 -11.203 1.00 17.50 81 ASP A C 1
ATOM 637 O O . ASP A 1 92 ? -11.569 46.251 -12.121 1.00 19.63 81 ASP A O 1
ATOM 642 N N . SER A 1 93 ? -9.737 47.248 -11.267 1.00 15.51 82 SER A N 1
ATOM 643 C CA . SER A 1 93 ? -9.359 47.953 -12.480 1.00 14.82 82 SER A CA 1
ATOM 644 C C . SER A 1 93 ? -7.885 48.306 -12.340 1.00 13.38 82 SER A C 1
ATOM 645 O O . SER A 1 93 ? -7.271 48.020 -11.312 1.00 15.42 82 SER A O 1
ATOM 648 N N . ALA A 1 94 ? -7.309 48.914 -13.365 1.00 13.43 83 ALA A N 1
ATOM 649 C CA . ALA A 1 94 ? -5.896 49.257 -13.315 1.00 13.34 83 ALA A CA 1
ATOM 650 C C . ALA A 1 94 ? -5.616 50.272 -12.210 1.00 13.26 83 ALA A C 1
ATOM 651 O O . ALA A 1 94 ? -6.424 51.163 -11.960 1.00 13.67 83 ALA A O 1
ATOM 653 N N . PRO A 1 95 ? -4.457 50.145 -11.555 1.00 13.54 84 PRO A N 1
ATOM 654 C CA . PRO A 1 95 ? -4.107 51.085 -10.486 1.00 12.64 84 PRO A CA 1
ATOM 655 C C . PRO A 1 95 ? -3.889 52.500 -11.010 1.00 12.00 84 PRO A C 1
ATOM 656 O O . PRO A 1 95 ? -3.466 52.705 -12.160 1.00 12.00 84 PRO A O 1
ATOM 660 N N . LEU A 1 96 ? -4.181 53.471 -10.153 1.00 10.34 85 LEU A N 1
ATOM 661 C CA . LEU A 1 96 ? -3.940 54.874 -10.475 1.00 10.78 85 LEU A CA 1
ATOM 662 C C . LEU A 1 96 ? -2.541 55.297 -10.051 1.00 9.51 85 LEU A C 1
ATOM 663 O O . LEU A 1 96 ? -1.896 56.082 -10.745 1.00 10.50 85 LEU A O 1
ATOM 668 N N . LEU A 1 97 ? -2.075 54.799 -8.909 1.00 11.74 86 LEU A N 1
ATOM 669 C CA . LEU A 1 97 ? -0.702 55.057 -8.480 1.00 11.69 86 LEU A CA 1
ATOM 670 C C . LEU A 1 97 ? 0.160 53.836 -8.753 1.00 13.55 86 LEU A C 1
ATOM 671 O O . LEU A 1 97 ? -0.307 52.706 -8.627 1.00 16.37 86 LEU A O 1
ATOM 676 N N . PRO A 1 98 ? 1.428 54.064 -9.117 1.00 14.03 87 PRO A N 1
ATOM 677 C CA . PRO A 1 98 ? 2.400 52.988 -9.334 1.00 17.41 87 PRO A CA 1
ATOM 678 C C . PRO A 1 98 ? 2.626 52.166 -8.070 1.00 18.43 87 PRO A C 1
ATOM 679 O O . PRO A 1 98 ? 2.559 52.696 -6.962 1.00 15.77 87 PRO A O 1
ATOM 683 N N . SER A 1 99 ? 2.917 50.883 -8.240 1.00 19.37 88 SER A N 1
ATOM 684 C CA . SER A 1 99 ? 3.198 50.010 -7.110 1.00 19.33 88 SER A CA 1
ATOM 685 C C . SER A 1 99 ? 4.618 50.200 -6.567 1.00 18.31 88 SER A C 1
ATOM 686 O O . SER A 1 99 ? 4.860 50.039 -5.377 1.00 19.98 88 SER A O 1
ATOM 689 N N . ASP A 1 100 ? 5.557 50.543 -7.438 1.00 16.59 89 ASP A N 1
ATOM 690 C CA . ASP A 1 100 ? 6.930 50.776 -7.004 1.00 16.87 89 ASP A CA 1
ATOM 691 C C . ASP A 1 100 ? 7.007 52.026 -6.124 1.00 14.75 89 ASP A C 1
ATOM 692 O O . ASP A 1 100 ? 6.521 53.085 -6.516 1.00 13.98 89 ASP A O 1
ATOM 697 N N . PRO A 1 101 ? 7.607 51.909 -4.928 1.00 14.78 90 PRO A N 1
ATOM 698 C CA . PRO A 1 101 ? 7.636 53.074 -4.030 1.00 13.28 90 PRO A CA 1
ATOM 699 C C . PRO A 1 101 ? 8.288 54.321 -4.625 1.00 12.76 90 PRO A C 1
ATOM 700 O O . PRO A 1 101 ? 7.799 55.425 -4.395 1.00 11.74 90 PRO A O 1
ATOM 704 N N . TYR A 1 102 ? 9.369 54.164 -5.375 1.00 13.20 91 TYR A N 1
ATOM 705 C CA . TYR A 1 102 ? 10.018 55.321 -5.963 1.00 12.72 91 TYR A CA 1
ATOM 706 C C . TYR A 1 102 ? 9.115 56.019 -6.971 1.00 11.83 91 TYR A C 1
ATOM 707 O O . TYR A 1 102 ? 8.959 57.243 -6.950 1.00 12.14 91 TYR A O 1
ATOM 716 N N . GLN A 1 103 ? 8.530 55.230 -7.869 1.00 12.22 92 GLN A N 1
ATOM 717 C CA . GLN A 1 103 ? 7.620 55.783 -8.860 1.00 11.79 92 GLN A CA 1
ATOM 718 C C . GLN A 1 103 ? 6.403 56.404 -8.194 1.00 11.87 92 GLN A C 1
ATOM 719 O O . GLN A 1 103 ? 5.899 57.425 -8.664 1.00 11.68 92 GLN A O 1
ATOM 725 N N . ARG A 1 104 ? 5.940 55.788 -7.112 1.00 10.95 93 ARG A N 1
ATOM 726 C CA . ARG A 1 104 ? 4.791 56.298 -6.389 1.00 10.77 93 ARG A CA 1
ATOM 727 C C . ARG A 1 104 ? 5.112 57.657 -5.770 1.00 10.38 93 ARG A C 1
ATOM 728 O O . ARG A 1 104 ? 4.271 58.562 -5.779 1.00 10.26 93 ARG A O 1
ATOM 736 N N . ALA A 1 105 ? 6.325 57.806 -5.239 1.00 9.38 94 ALA A N 1
ATOM 737 C CA . ALA A 1 105 ? 6.757 59.085 -4.679 1.00 10.52 94 ALA A CA 1
ATOM 738 C C . ALA A 1 105 ? 6.846 60.147 -5.767 1.00 11.69 94 ALA A C 1
ATOM 739 O O . ALA A 1 105 ? 6.531 61.307 -5.523 1.00 11.29 94 ALA A O 1
ATOM 741 N N . GLN A 1 106 ? 7.283 59.758 -6.963 1.00 10.92 95 GLN A N 1
ATOM 742 C CA . GLN A 1 106 ? 7.333 60.701 -8.074 1.00 11.30 95 GLN A CA 1
ATOM 743 C C . GLN A 1 106 ? 5.938 61.148 -8.484 1.00 10.62 95 GLN A C 1
ATOM 744 O O . GLN A 1 106 ? 5.717 62.317 -8.792 1.00 11.65 95 GLN A O 1
ATOM 750 N N . SER A 1 107 ? 4.998 60.208 -8.494 1.00 10.05 96 SER A N 1
ATOM 751 C CA . SER A 1 107 ? 3.615 60.536 -8.828 1.00 11.83 96 SER A CA 1
ATOM 752 C C . SER A 1 107 ? 3.042 61.496 -7.792 1.00 10.63 96 SER A C 1
ATOM 753 O O . SER A 1 107 ? 2.346 62.448 -8.134 1.00 10.99 96 SER A O 1
ATOM 756 N N . ARG A 1 108 ? 3.329 61.250 -6.516 1.00 9.88 97 ARG A N 1
ATOM 757 C CA . ARG A 1 108 ? 2.863 62.164 -5.474 1.00 9.84 97 ARG A CA 1
ATOM 758 C C . ARG A 1 108 ? 3.465 63.556 -5.632 1.00 10.61 97 ARG A C 1
ATOM 759 O O . ARG A 1 108 ? 2.785 64.553 -5.417 1.00 10.41 97 ARG A O 1
ATOM 767 N N . PHE A 1 109 ? 4.740 63.614 -6.002 1.00 9.58 98 PHE A N 1
ATOM 768 C CA . PHE A 1 109 ? 5.402 64.891 -6.217 1.00 9.77 98 PHE A CA 1
ATOM 769 C C . PHE A 1 109 ? 4.691 65.713 -7.283 1.00 9.08 98 PHE A C 1
ATOM 770 O O . PHE A 1 109 ? 4.390 66.890 -7.076 1.00 10.33 98 PHE A O 1
ATOM 778 N N . TRP A 1 110 ? 4.407 65.087 -8.415 1.00 9.61 99 TRP A N 1
ATOM 779 C CA . TRP A 1 110 ? 3.831 65.830 -9.523 1.00 9.33 99 TRP A CA 1
ATOM 780 C C . TRP A 1 110 ? 2.346 66.143 -9.335 1.00 9.35 99 TRP A C 1
ATOM 781 O O . TRP A 1 110 ? 1.869 67.165 -9.825 1.00 10.28 99 TRP A O 1
ATOM 792 N N . ALA A 1 111 ? 1.620 65.294 -8.613 1.00 9.88 100 ALA A N 1
ATOM 793 C CA . ALA A 1 111 ? 0.232 65.611 -8.280 1.00 9.86 100 ALA A CA 1
ATOM 794 C C . ALA A 1 111 ? 0.187 66.829 -7.359 1.00 10.26 100 ALA A C 1
ATOM 795 O O . ALA A 1 111 ? -0.606 67.761 -7.564 1.00 10.45 100 ALA A O 1
ATOM 797 N N . ASP A 1 112 ? 1.056 66.839 -6.353 1.00 9.68 101 ASP A N 1
ATOM 798 C CA . ASP A 1 112 ? 1.167 67.987 -5.461 1.00 11.46 101 ASP A CA 1
ATOM 799 C C . ASP A 1 112 ? 1.552 69.256 -6.209 1.00 10.62 101 ASP A C 1
ATOM 800 O O . ASP A 1 112 ? 1.068 70.346 -5.894 1.00 11.36 101 ASP A O 1
ATOM 805 N N . PHE A 1 113 ? 2.433 69.110 -7.195 1.00 10.88 102 PHE A N 1
ATOM 806 C CA . PHE A 1 113 ? 2.871 70.228 -8.010 1.00 10.59 102 PHE A CA 1
ATOM 807 C C . PHE A 1 113 ? 1.675 70.908 -8.670 1.00 9.70 102 PHE A C 1
ATOM 808 O O . PHE A 1 113 ? 1.645 72.132 -8.817 1.00 10.26 102 PHE A O 1
ATOM 816 N N . VAL A 1 114 ? 0.678 70.135 -9.070 1.00 9.38 103 VAL A N 1
ATOM 817 C CA . VAL A 1 114 ? -0.520 70.718 -9.659 1.00 10.29 103 VAL A CA 1
ATOM 818 C C . VAL A 1 114 ? -1.219 71.645 -8.664 1.00 11.15 103 VAL A C 1
ATOM 819 O O . VAL A 1 114 ? -1.591 72.763 -9.012 1.00 12.45 103 VAL A O 1
ATOM 823 N N . ASP A 1 11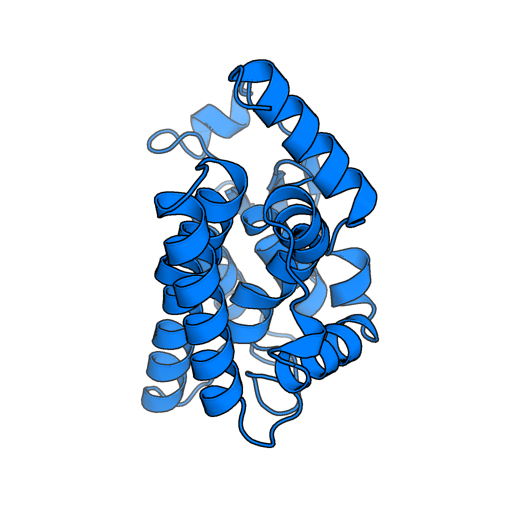5 ? -1.404 71.184 -7.430 1.00 11.15 104 ASP A N 1
ATOM 824 C CA . ASP A 1 115 ? -1.978 72.034 -6.387 1.00 11.91 104 ASP A CA 1
ATOM 825 C C . ASP A 1 115 ? -1.147 73.296 -6.152 1.00 13.41 104 ASP A C 1
ATOM 826 O O . ASP A 1 115 ? -1.686 74.405 -6.060 1.00 15.31 104 ASP A O 1
ATOM 831 N N . LYS A 1 116 ? 0.165 73.123 -6.043 1.00 12.03 105 LYS A N 1
ATOM 832 C CA . LYS A 1 116 ? 1.038 74.198 -5.590 1.00 13.64 105 LYS A CA 1
ATOM 833 C C . LYS A 1 116 ? 1.366 75.217 -6.677 1.00 14.36 105 LYS A C 1
ATOM 834 O O . LYS A 1 116 ? 1.623 76.385 -6.377 1.00 16.53 105 LYS A O 1
ATOM 840 N N . LYS A 1 117 ? 1.367 74.787 -7.938 1.00 13.33 106 LYS A N 1
ATOM 841 C CA . LYS A 1 117 ? 1.753 75.665 -9.041 1.00 13.36 106 LYS A CA 1
ATOM 842 C C . LYS A 1 117 ? 0.608 75.930 -10.005 1.00 12.94 106 LYS A C 1
ATOM 843 O O . LYS A 1 117 ? 0.220 77.078 -10.222 1.00 13.99 106 LYS A O 1
ATOM 849 N N . ILE A 1 118 ? 0.060 74.874 -10.598 1.00 11.50 107 ILE A N 1
ATOM 850 C CA . ILE A 1 118 ? -0.978 75.061 -11.610 1.00 11.54 107 ILE A CA 1
ATOM 851 C C . ILE A 1 118 ? -2.221 75.767 -11.051 1.00 10.47 107 ILE A C 1
ATOM 852 O O . ILE A 1 118 ? -2.663 76.785 -11.600 1.00 11.58 107 ILE A O 1
ATOM 857 N N . TYR A 1 119 ? -2.767 75.252 -9.956 1.00 11.44 108 TYR A N 1
ATOM 858 C CA . TYR A 1 119 ? -3.948 75.859 -9.363 1.00 10.84 108 TYR A CA 1
ATOM 859 C C . TYR A 1 119 ? -3.647 77.262 -8.861 1.00 11.59 108 TYR A C 1
ATOM 860 O O . TYR A 1 119 ? -4.395 78.204 -9.135 1.00 12.05 108 TYR A O 1
ATOM 869 N N . ASP A 1 120 ? -2.546 77.402 -8.133 1.00 11.66 109 ASP A N 1
ATOM 870 C CA . ASP A 1 120 ? -2.224 78.664 -7.475 1.00 12.20 109 ASP A CA 1
ATOM 871 C C . ASP A 1 120 ? -1.969 79.773 -8.488 1.00 12.15 109 ASP A C 1
ATOM 872 O O . ASP A 1 120 ? -2.489 80.887 -8.367 1.00 12.60 109 ASP A O 1
ATOM 877 N N . LEU A 1 121 ? -1.167 79.466 -9.494 1.00 11.71 110 LEU A N 1
ATOM 878 C CA . LEU A 1 121 ? -0.848 80.454 -10.502 1.00 10.21 110 LEU A CA 1
ATOM 879 C C . LEU A 1 121 ? -2.045 80.745 -11.401 1.00 11.22 110 LEU A C 1
ATOM 880 O O . LEU A 1 121 ? -2.255 81.896 -11.797 1.00 11.49 110 LEU A O 1
ATOM 885 N N . GLY A 1 122 ? -2.834 79.725 -11.728 1.00 11.38 111 GLY A N 1
ATOM 886 C CA . GLY A 1 122 ? -4.037 79.938 -12.518 1.00 11.21 111 GLY A CA 1
ATOM 887 C C . GLY A 1 122 ? -4.971 80.896 -11.810 1.00 10.95 111 GLY A C 1
ATOM 888 O O . GLY A 1 122 ? -5.578 81.780 -12.427 1.00 11.54 111 GLY A O 1
ATOM 889 N N . ARG A 1 123 ? -5.081 80.735 -10.497 1.00 11.76 112 ARG A N 1
ATOM 890 C CA . ARG A 1 123 ? -5.932 81.605 -9.702 1.00 11.03 112 ARG A CA 1
ATOM 891 C C . ARG A 1 123 ? -5.435 83.052 -9.759 1.00 12.81 112 ARG A C 1
ATOM 892 O O . ARG A 1 123 ? -6.227 83.994 -9.861 1.00 12.53 112 ARG A O 1
ATOM 900 N N . LYS A 1 124 ? -4.123 83.228 -9.693 1.00 11.55 113 LYS A N 1
ATOM 901 C CA . LYS A 1 124 ? -3.545 84.568 -9.792 1.00 11.73 113 LYS A CA 1
ATOM 902 C C . LYS A 1 124 ? -3.787 8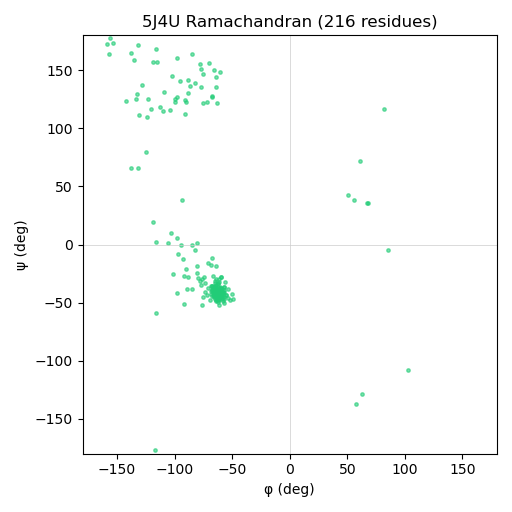5.198 -11.164 1.00 10.94 113 LYS A C 1
ATOM 903 O O . LYS A 1 124 ? -3.946 86.417 -11.267 1.00 12.36 113 LYS A O 1
ATOM 909 N N . ILE A 1 125 ? -3.846 84.385 -12.211 1.00 11.04 114 ILE A N 1
ATOM 910 C CA . ILE A 1 125 ? -4.092 84.926 -13.541 1.00 11.81 114 ILE A CA 1
ATOM 911 C C . ILE A 1 125 ? -5.442 85.628 -13.609 1.00 11.51 114 ILE A C 1
ATOM 912 O O . ILE A 1 125 ? -5.547 86.718 -14.173 1.00 12.97 114 ILE A O 1
ATOM 917 N N . TRP A 1 126 ? -6.475 85.037 -13.019 1.00 13.10 115 TRP A N 1
ATOM 918 C CA . TRP A 1 126 ? -7.778 85.667 -13.121 1.00 13.86 115 TRP A CA 1
ATOM 919 C C . TRP A 1 126 ? -8.076 86.648 -11.985 1.00 13.33 115 TRP A C 1
ATOM 920 O O . TRP A 1 126 ? -8.912 87.535 -12.145 1.00 13.74 115 TRP A O 1
ATOM 931 N N . THR A 1 127 ? -7.388 86.522 -10.850 1.00 12.42 116 THR A N 1
ATOM 932 C CA . THR A 1 127 ? -7.648 87.435 -9.729 1.00 13.81 116 THR A CA 1
ATOM 933 C C . THR A 1 127 ? -6.752 88.674 -9.675 1.00 13.29 116 THR A C 1
ATOM 934 O O . THR A 1 127 ? -7.030 89.603 -8.911 1.00 14.00 116 THR A O 1
ATOM 938 N N . LYS A 1 128 ? -5.683 88.696 -10.466 1.00 12.55 117 LYS A N 1
ATOM 939 C CA . LYS A 1 128 ? -4.744 89.818 -10.451 1.00 11.75 117 LYS A CA 1
ATOM 940 C C . LYS A 1 128 ? -4.736 90.545 -11.794 1.00 12.17 117 LYS A C 1
ATOM 941 O O . LYS A 1 128 ? -5.276 90.055 -12.786 1.00 11.87 117 LYS A O 1
ATOM 947 N N . LYS A 1 129 ? -4.111 91.717 -11.820 1.00 11.79 118 LYS A N 1
ATOM 948 C CA . LYS A 1 129 ? -4.037 92.520 -13.030 1.00 12.07 118 LYS A CA 1
ATOM 949 C C . LYS A 1 129 ? -2.616 92.992 -13.273 1.00 13.20 118 LYS A C 1
ATOM 950 O O . LYS A 1 129 ? -1.729 92.799 -12.440 1.00 13.85 118 LYS A O 1
ATOM 956 N N . GLY A 1 130 ? -2.400 93.589 -14.437 1.00 13.41 119 GLY A N 1
ATOM 957 C CA . GLY A 1 130 ? -1.153 94.273 -14.723 1.00 14.73 119 GLY A CA 1
ATOM 958 C C . GLY A 1 130 ? 0.080 93.405 -14.590 1.00 13.96 119 GLY A C 1
ATOM 959 O O . GLY A 1 130 ? 0.094 92.254 -15.030 1.00 13.56 119 GLY A O 1
ATOM 960 N N . GLU A 1 131 ? 1.125 93.959 -13.985 1.00 15.05 120 GLU A N 1
ATOM 961 C CA . GLU A 1 131 ? 2.413 93.274 -13.915 1.00 16.55 120 GLU A CA 1
ATOM 962 C C . GLU A 1 131 ? 2.340 92.010 -13.071 1.00 16.07 120 GLU A C 1
ATOM 963 O O . GLU A 1 131 ? 2.981 91.012 -13.396 1.00 15.13 120 GLU A O 1
ATOM 969 N N . GLU A 1 132 ? 1.556 92.035 -12.000 1.00 14.75 121 GLU A N 1
ATOM 970 C CA . GLU A 1 132 ? 1.424 90.849 -11.161 1.00 15.10 121 GLU A CA 1
ATOM 971 C C . GLU A 1 132 ? 0.786 89.705 -11.956 1.00 13.24 121 GLU A C 1
ATOM 972 O O . GLU A 1 132 ? 1.203 88.547 -11.855 1.00 14.97 121 GLU A O 1
ATOM 978 N N . GLN A 1 133 ? -0.222 90.047 -12.751 1.00 12.96 122 GLN A N 1
ATOM 979 C CA . GLN A 1 133 ? -0.891 89.063 -13.593 1.00 12.20 122 GLN A CA 1
ATOM 980 C C . GLN A 1 133 ? 0.048 88.523 -14.666 1.00 12.23 122 GLN A C 1
ATOM 981 O O . GLN A 1 133 ? 0.043 87.323 -14.956 1.00 12.78 122 GLN A O 1
ATOM 987 N N . GLU A 1 134 ? 0.850 89.400 -15.261 1.00 12.60 123 GLU A N 1
ATOM 988 C CA . GLU A 1 134 ? 1.816 88.979 -16.266 1.00 13.79 123 GLU A CA 1
ATOM 989 C C . GLU A 1 134 ? 2.825 87.998 -15.684 1.00 13.83 123 GLU A C 1
ATOM 990 O O . GLU A 1 134 ? 3.172 87.005 -16.326 1.00 13.29 123 GLU A O 1
ATOM 996 N N . ALA A 1 135 ? 3.293 88.262 -14.472 1.00 13.77 124 ALA A N 1
ATOM 997 C CA . ALA A 1 135 ? 4.212 87.346 -13.804 1.00 15.30 124 ALA A CA 1
ATOM 998 C C . ALA A 1 135 ? 3.566 85.983 -13.556 1.00 13.85 124 ALA A C 1
ATOM 999 O O . ALA A 1 135 ? 4.213 84.945 -13.729 1.00 14.79 124 ALA A O 1
ATOM 1001 N N . ALA A 1 136 ? 2.300 85.985 -13.147 1.00 13.23 125 ALA A N 1
ATOM 1002 C CA . ALA A 1 136 ? 1.566 84.744 -12.929 1.00 13.09 125 ALA A CA 1
ATOM 1003 C C . ALA A 1 136 ? 1.439 83.944 -14.225 1.00 11.73 125 ALA A C 1
ATOM 1004 O O . ALA A 1 136 ? 1.615 82.727 -14.221 1.00 11.89 125 ALA A O 1
ATOM 1006 N N . LYS A 1 137 ? 1.165 84.620 -15.339 1.00 12.33 126 LYS A N 1
ATOM 1007 C CA . LYS A 1 137 ? 1.064 83.935 -16.626 1.00 11.37 126 LYS A CA 1
ATOM 1008 C C . LYS A 1 137 ? 2.380 83.271 -16.991 1.00 12.36 126 LYS A C 1
ATOM 1009 O O . LYS A 1 137 ? 2.414 82.119 -17.439 1.00 11.83 126 LYS A O 1
ATOM 1015 N N . LYS A 1 138 ? 3.471 84.006 -16.819 1.00 12.59 127 LYS A N 1
ATOM 1016 C CA . LYS A 1 138 ? 4.790 83.484 -17.145 1.00 13.54 127 LYS A CA 1
ATOM 1017 C C . LYS A 1 138 ? 5.120 82.270 -16.288 1.00 12.36 127 LYS A C 1
ATOM 1018 O O . LYS A 1 138 ? 5.605 81.259 -16.795 1.00 12.95 127 LYS A O 1
ATOM 1024 N N . ASP A 1 139 ? 4.854 82.370 -14.990 1.00 12.65 128 ASP A N 1
ATOM 1025 C CA . ASP A 1 139 ? 5.139 81.266 -14.084 1.00 13.51 128 ASP A CA 1
ATOM 1026 C C . ASP A 1 139 ? 4.235 80.066 -14.366 1.00 12.22 128 ASP A C 1
ATOM 1027 O O . ASP A 1 139 ? 4.656 78.916 -14.226 1.00 12.02 128 ASP A O 1
ATOM 1032 N N . PHE A 1 140 ? 2.991 80.339 -14.744 1.00 11.22 129 PHE A N 1
ATOM 1033 C CA . PHE A 1 140 ? 2.039 79.283 -15.104 1.00 11.17 129 PHE A CA 1
ATOM 1034 C C . PHE A 1 140 ? 2.531 78.505 -16.326 1.00 10.74 129 PHE A C 1
ATOM 1035 O O . PHE A 1 140 ? 2.575 77.267 -16.317 1.00 10.47 129 PHE A O 1
ATOM 1043 N N . ILE A 1 141 ? 2.911 79.227 -17.373 1.00 10.99 130 ILE A N 1
ATOM 1044 C CA . ILE A 1 141 ? 3.462 78.580 -18.550 1.00 10.80 130 ILE A CA 1
ATOM 1045 C C . ILE A 1 141 ? 4.733 77.801 -18.215 1.00 11.00 130 ILE A C 1
ATOM 1046 O O . ILE A 1 141 ? 4.901 76.666 -18.665 1.00 10.73 130 ILE A O 1
ATOM 1051 N N . ASP A 1 142 ? 5.614 78.389 -17.410 1.00 11.71 131 ASP A N 1
ATOM 1052 C CA . ASP A 1 142 ? 6.844 77.701 -17.024 1.00 13.38 131 ASP A CA 1
ATOM 1053 C C . ASP A 1 142 ? 6.529 76.414 -16.273 1.00 12.16 131 ASP A C 1
ATOM 1054 O O . ASP A 1 142 ? 7.229 75.416 -16.432 1.00 11.63 131 ASP A O 1
ATOM 1059 N N . SER A 1 143 ? 5.482 76.443 -15.458 1.00 10.24 132 SER A N 1
ATOM 1060 C CA . SER A 1 143 ? 5.080 75.262 -14.709 1.00 10.14 132 SER A CA 1
ATOM 1061 C C . SER A 1 143 ? 4.527 74.178 -15.622 1.00 10.70 132 SER A C 1
ATOM 1062 O O . SER A 1 143 ? 4.834 73.002 -15.444 1.00 11.09 132 SER A O 1
ATOM 1065 N N . LEU A 1 144 ? 3.705 74.567 -16.594 1.00 10.23 133 LEU A N 1
ATOM 1066 C CA . LEU A 1 144 ? 3.234 73.596 -17.578 1.00 10.04 133 LEU A CA 1
ATOM 1067 C C . LEU A 1 144 ? 4.394 72.991 -18.359 1.00 10.64 133 LEU A C 1
ATOM 1068 O O . LEU A 1 144 ? 4.380 71.802 -18.661 1.00 11.05 133 LEU A O 1
ATOM 1073 N N . LYS A 1 145 ? 5.404 73.798 -18.671 1.00 10.82 134 LYS A N 1
ATOM 1074 C CA . LYS A 1 145 ? 6.576 73.289 -19.372 1.00 10.57 134 LYS A CA 1
ATOM 1075 C C . LYS A 1 145 ? 7.342 72.262 -18.545 1.00 11.17 134 LYS A C 1
ATOM 1076 O O . LYS A 1 145 ? 7.833 71.267 -19.084 1.00 10.96 134 LYS A O 1
ATOM 1082 N N . LEU A 1 146 ? 7.433 72.482 -17.240 1.00 11.50 135 LEU A N 1
ATOM 1083 C CA . LEU A 1 146 ? 8.061 71.489 -16.381 1.00 11.34 135 LEU A CA 1
ATOM 1084 C C . LEU A 1 146 ? 7.286 70.178 -16.426 1.00 10.77 135 LEU A C 1
ATOM 1085 O O . LEU A 1 146 ? 7.882 69.091 -16.481 1.00 11.30 135 LEU A O 1
ATOM 1090 N N . MET A 1 147 ? 5.958 70.273 -16.437 1.00 10.04 136 MET A N 1
ATOM 1091 C CA . MET A 1 147 ? 5.141 69.068 -16.566 1.00 10.35 136 MET A CA 1
ATOM 1092 C C . MET A 1 147 ? 5.290 68.389 -17.927 1.00 10.54 136 MET A C 1
ATOM 1093 O O . MET A 1 147 ? 5.288 67.161 -18.010 1.00 10.90 136 MET A O 1
ATOM 1098 N N . GLU A 1 148 ? 5.424 69.174 -18.993 1.00 10.61 137 GLU A N 1
ATOM 1099 C CA . GLU A 1 148 ? 5.691 68.606 -20.315 1.00 11.08 137 GLU A CA 1
ATOM 1100 C C . GLU A 1 148 ? 6.969 67.780 -20.291 1.00 12.03 137 GLU A C 1
ATOM 1101 O O . GLU A 1 148 ? 7.039 66.712 -20.907 1.00 11.91 137 GLU A O 1
ATOM 1107 N N . GLY A 1 149 ? 7.984 68.282 -19.596 1.00 11.93 138 GLY A N 1
ATOM 1108 C CA . GLY A 1 149 ? 9.237 67.556 -19.458 1.00 13.11 138 GLY A CA 1
ATOM 1109 C C . GLY A 1 149 ? 9.063 66.242 -18.724 1.00 12.04 138 GLY A C 1
ATOM 1110 O O . GLY A 1 149 ? 9.649 65.219 -19.094 1.00 13.15 138 GLY A O 1
ATOM 1111 N N . GLU A 1 150 ? 8.264 66.269 -17.660 1.00 11.52 139 GLU A N 1
ATOM 1112 C CA . GLU A 1 150 ? 7.983 65.058 -16.900 1.00 10.63 139 GLU A CA 1
ATOM 1113 C C . GLU A 1 150 ? 7.200 64.043 -17.746 1.00 11.93 139 GLU A C 1
ATOM 1114 O O . GLU A 1 150 ? 7.462 62.839 -17.685 1.00 12.38 139 GLU A O 1
ATOM 1120 N N . LEU A 1 151 ? 6.242 64.524 -18.536 1.00 11.09 140 LEU A N 1
ATOM 1121 C CA . LEU A 1 151 ? 5.484 63.642 -19.426 1.00 10.35 140 LEU A CA 1
ATOM 1122 C C . LEU A 1 151 ? 6.415 62.919 -20.398 1.00 11.92 140 LEU A C 1
ATOM 1123 O O . LEU A 1 151 ? 6.245 61.733 -20.675 1.00 11.55 140 LEU A O 1
ATOM 1128 N N . GLY A 1 152 ? 7.393 63.654 -20.920 1.00 13.44 141 GLY A N 1
ATOM 1129 C CA . GLY A 1 152 ? 8.362 63.092 -21.844 1.00 15.21 141 GLY A CA 1
ATOM 1130 C C . GLY A 1 152 ? 7.676 62.614 -23.107 1.00 15.04 141 GLY A C 1
ATOM 1131 O O . GLY A 1 152 ? 6.901 63.341 -23.709 1.00 15.53 141 GLY A O 1
ATOM 1132 N N . ASP A 1 153 ? 7.943 61.375 -23.496 1.00 16.96 142 ASP A N 1
ATOM 1133 C CA . ASP A 1 153 ? 7.344 60.833 -24.710 1.00 17.87 142 ASP A CA 1
ATOM 1134 C C . ASP A 1 153 ? 6.182 59.884 -24.417 1.00 16.78 142 ASP A C 1
ATOM 1135 O O . ASP A 1 153 ? 5.676 59.217 -25.318 1.00 18.84 142 ASP A O 1
ATOM 1140 N N . LYS A 1 154 ? 5.742 59.837 -23.160 1.00 13.16 143 LYS A N 1
ATOM 1141 C CA . LYS A 1 154 ? 4.612 58.994 -22.783 1.00 12.86 143 LYS A CA 1
ATOM 1142 C C . LYS A 1 154 ? 3.298 59.634 -23.204 1.00 11.37 143 LYS A C 1
ATOM 1143 O O . LYS A 1 154 ? 3.188 60.852 -23.251 1.00 12.06 143 LYS A O 1
ATOM 1149 N N . PRO A 1 155 ? 2.280 58.816 -23.493 1.00 10.88 144 PRO A N 1
ATOM 1150 C CA . PRO A 1 155 ? 0.999 59.416 -23.866 1.00 10.56 144 PRO A CA 1
ATOM 1151 C C . PRO A 1 155 ? 0.247 60.000 -22.678 1.00 10.49 144 PRO A C 1
ATOM 1152 O O . PRO A 1 155 ? -0.529 60.930 -22.871 1.00 11.03 144 PRO A O 1
ATOM 1156 N N . TYR A 1 156 ? 0.469 59.449 -21.489 1.00 10.05 145 TYR A N 1
ATOM 1157 C CA . TYR A 1 156 ? -0.163 59.947 -20.258 1.00 9.76 145 TYR A CA 1
ATOM 1158 C C . TYR A 1 156 ? 0.885 60.02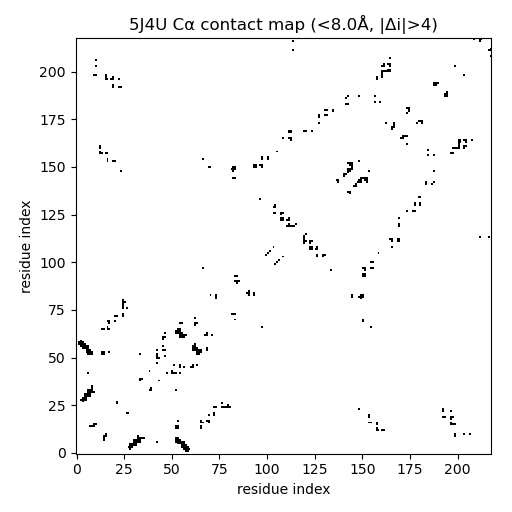6 -19.159 1.00 9.78 145 TYR A C 1
ATOM 1159 O O . TYR A 1 156 ? 1.911 59.353 -19.219 1.00 9.81 145 TYR A O 1
ATOM 1168 N N . PHE A 1 157 ? 0.636 60.840 -18.138 1.00 9.68 146 PHE A N 1
ATOM 1169 C CA . PHE A 1 157 ? 1.567 60.877 -17.011 1.00 9.52 146 PHE A CA 1
ATOM 1170 C C . PHE A 1 157 ? 1.659 59.515 -16.329 1.00 10.37 146 PHE A C 1
ATOM 1171 O O . PHE A 1 157 ? 2.710 59.143 -15.811 1.00 11.94 146 PHE A O 1
ATOM 1179 N N . GLY A 1 158 ? 0.565 58.757 -16.377 1.00 9.85 147 GLY A N 1
ATOM 1180 C CA . GLY A 1 158 ? 0.538 57.425 -15.808 1.00 11.21 147 GLY A CA 1
ATOM 1181 C C . GLY A 1 158 ? 1.164 56.365 -16.695 1.00 12.27 147 GLY A C 1
ATOM 1182 O O . GLY A 1 158 ? 1.173 55.196 -16.314 1.00 13.42 147 GLY A O 1
ATOM 1183 N N . GLY A 1 159 ? 1.683 56.750 -17.859 1.00 11.47 148 GLY A N 1
ATOM 1184 C CA . GLY A 1 159 ? 2.250 55.801 -18.806 1.00 12.69 148 GLY A CA 1
ATOM 1185 C C . GLY A 1 159 ? 1.275 55.555 -19.937 1.00 12.39 148 GLY A C 1
ATOM 1186 O O . GLY A 1 159 ? 1.039 56.439 -20.755 1.00 12.70 148 GLY A O 1
ATOM 1187 N N . GLU A 1 160 ? 0.676 54.368 -19.957 1.00 12.23 149 GLU A N 1
ATOM 1188 C CA . GLU A 1 160 ? -0.249 53.986 -21.022 1.00 11.73 149 GLU A CA 1
ATOM 1189 C C . GLU A 1 160 ? -1.701 54.004 -20.582 1.00 11.84 149 GLU A C 1
ATOM 1190 O O . GLU A 1 160 ? -2.596 53.684 -21.363 1.00 12.45 149 GLU A O 1
ATOM 1196 N N . THR A 1 161 ? -1.933 54.379 -19.328 1.00 11.74 150 THR A N 1
ATOM 1197 C CA . THR A 1 161 ? -3.286 54.571 -18.817 1.00 12.40 150 THR A CA 1
ATOM 1198 C C . THR A 1 161 ? -3.320 55.833 -17.971 1.00 11.52 150 THR A C 1
ATOM 1199 O O . THR A 1 161 ? -2.271 56.359 -17.584 1.00 11.56 150 THR A O 1
ATOM 1203 N N . ILE A 1 162 ? -4.529 56.306 -17.694 1.00 10.60 151 ILE A N 1
ATOM 1204 C CA . ILE A 1 162 ? -4.745 57.437 -16.801 1.00 10.31 151 ILE A CA 1
ATOM 1205 C C . ILE A 1 162 ? -4.268 57.084 -15.399 1.00 10.26 151 ILE A C 1
ATOM 1206 O O . ILE A 1 162 ? -4.747 56.125 -14.799 1.00 11.71 151 ILE A O 1
ATOM 1211 N N . GLY A 1 163 ? -3.333 57.866 -14.873 1.00 9.91 152 GLY A N 1
ATOM 1212 C CA . GLY A 1 163 ? -2.849 57.679 -13.522 1.00 9.61 152 GLY A CA 1
ATOM 1213 C C . GLY A 1 163 ? -3.146 58.861 -12.622 1.00 8.88 152 GLY A C 1
ATOM 1214 O O . GLY A 1 163 ? -3.803 59.833 -13.012 1.00 9.58 152 GLY A O 1
ATOM 1215 N N . TYR A 1 164 ? -2.651 58.759 -11.393 1.00 9.98 153 TYR A N 1
ATOM 1216 C CA . TYR A 1 164 ? -2.828 59.768 -10.356 1.00 8.95 153 TYR A CA 1
ATOM 1217 C C . TYR A 1 164 ? -2.501 61.184 -10.826 1.00 8.88 153 TYR A C 1
ATOM 1218 O O . TYR A 1 164 ? -3.268 62.119 -10.588 1.00 8.85 153 TYR A O 1
ATOM 1227 N N . VAL A 1 165 ? -1.368 61.352 -11.500 1.00 8.71 154 VAL A N 1
ATOM 1228 C CA . VAL A 1 165 ? -0.989 62.687 -11.960 1.00 8.90 154 VAL A CA 1
ATOM 1229 C C . VAL A 1 165 ? -1.927 63.209 -13.052 1.00 8.27 154 VAL A C 1
ATOM 1230 O O . VAL A 1 165 ? -2.261 64.402 -13.071 1.00 8.85 154 VAL A O 1
ATOM 1234 N N . ASP A 1 166 ? -2.346 62.325 -13.965 1.00 8.22 155 ASP A N 1
ATOM 1235 C CA . ASP A 1 166 ? -3.357 62.714 -14.955 1.00 8.63 155 ASP A CA 1
ATOM 1236 C C . ASP A 1 166 ? -4.634 63.209 -14.284 1.00 9.19 155 ASP A C 1
ATOM 1237 O O . ASP A 1 166 ? -5.201 64.234 -14.667 1.00 8.96 155 ASP A O 1
ATOM 1242 N N . ILE A 1 167 ? -5.104 62.461 -13.293 1.00 8.74 156 ILE A N 1
ATOM 1243 C CA . ILE A 1 167 ? -6.294 62.870 -12.573 1.00 8.54 156 ILE A CA 1
ATOM 1244 C C . ILE A 1 167 ? -6.092 64.205 -11.853 1.00 8.77 156 ILE A C 1
ATOM 1245 O O . ILE A 1 167 ? -6.989 65.044 -11.820 1.00 8.80 156 ILE A O 1
ATOM 1250 N N . ALA A 1 168 ? -4.906 64.411 -11.298 1.00 7.87 157 ALA A N 1
ATOM 1251 C CA . ALA A 1 168 ? -4.621 65.661 -10.600 1.00 8.38 157 ALA A CA 1
ATOM 1252 C C . ALA A 1 168 ? -4.669 66.847 -11.554 1.00 8.47 157 ALA A C 1
ATOM 1253 O O . ALA A 1 168 ? -5.186 67.908 -11.198 1.00 8.52 157 ALA A O 1
ATOM 1255 N N . LEU A 1 169 ? -4.131 66.656 -12.762 1.00 8.37 158 LEU A N 1
ATOM 1256 C CA . LEU A 1 169 ? -3.917 67.746 -13.706 1.00 7.80 158 LEU A CA 1
ATOM 1257 C C . LEU A 1 169 ? -5.053 67.990 -14.679 1.00 8.79 158 LEU A C 1
ATOM 1258 O O . LEU A 1 169 ? -5.465 69.139 -14.876 1.00 9.31 158 LEU A O 1
ATOM 1263 N N . VAL A 1 170 ? -5.518 66.948 -15.359 1.00 8.98 159 VAL A N 1
ATOM 1264 C CA . VAL A 1 170 ? -6.360 67.189 -16.526 1.00 9.93 159 VAL A CA 1
ATOM 1265 C C . VAL A 1 170 ? -7.664 67.964 -16.262 1.00 9.27 159 VAL A C 1
ATOM 1266 O O . VAL A 1 170 ? -8.115 68.700 -17.140 1.00 9.75 159 VAL A O 1
ATOM 1270 N N . PRO A 1 171 ? -8.239 67.886 -15.040 1.00 9.50 160 PRO A N 1
ATOM 1271 C CA . PRO A 1 171 ? -9.439 68.714 -14.832 1.00 9.82 160 PRO A CA 1
ATOM 1272 C C . PRO A 1 171 ? -9.184 70.211 -15.028 1.00 10.17 160 PRO A C 1
ATOM 1273 O O . PRO A 1 171 ? -10.088 70.963 -15.395 1.00 10.27 160 PRO A O 1
ATOM 1277 N N . PHE A 1 172 ? -7.959 70.648 -14.789 1.00 9.15 161 PHE A N 1
ATOM 1278 C CA . PHE A 1 172 ? -7.641 72.052 -15.007 1.00 9.53 161 PHE A CA 1
ATOM 1279 C C . PHE A 1 172 ? -7.752 72.492 -16.459 1.00 9.95 161 PHE A C 1
ATOM 1280 O O . PHE A 1 172 ? -7.889 73.680 -16.725 1.00 10.34 161 PHE A O 1
ATOM 1288 N N . TYR A 1 173 ? -7.744 71.548 -17.392 1.00 8.53 162 TYR A N 1
ATOM 1289 C CA . TYR A 1 173 ? -7.990 71.900 -18.780 1.00 8.56 162 TYR A CA 1
ATOM 1290 C C . TYR A 1 173 ? -9.332 72.614 -18.932 1.00 10.18 162 TYR A C 1
ATOM 1291 O O . TYR A 1 173 ? -9.462 73.494 -19.785 1.00 10.22 162 TYR A O 1
ATOM 1300 N N . SER A 1 174 ? -10.320 72.271 -18.109 1.00 10.58 163 SER A N 1
ATOM 1301 C CA . SER A 1 174 ? -11.640 72.895 -18.218 1.00 9.54 163 SER A CA 1
ATOM 1302 C C . SER A 1 174 ? -11.618 74.367 -17.815 1.00 10.79 163 SER A C 1
ATOM 1303 O O . SER A 1 174 ? -12.544 75.108 -18.139 1.00 10.81 163 SER A O 1
ATOM 1306 N N . TRP A 1 175 ? -10.566 74.779 -17.109 1.00 8.76 164 TRP A N 1
ATOM 1307 C CA . TRP A 1 175 ? -10.353 76.168 -16.712 1.00 9.31 164 TRP A CA 1
ATOM 1308 C C . TRP A 1 175 ? -9.417 76.937 -17.648 1.00 9.40 164 TRP A C 1
ATOM 1309 O O . TRP A 1 175 ? -9.276 78.158 -17.511 1.00 9.82 164 TRP A O 1
ATOM 1320 N N . PHE A 1 176 ? -8.781 76.240 -18.587 1.00 9.23 165 PHE A N 1
ATOM 1321 C CA . PHE A 1 176 ? -7.801 76.896 -19.454 1.00 9.17 165 PHE A CA 1
ATOM 1322 C C . PHE A 1 176 ? -8.392 78.058 -20.260 1.00 9.41 165 PHE A C 1
ATOM 1323 O O . PHE A 1 176 ? -7.772 79.120 -20.367 1.00 9.35 165 PHE A O 1
ATOM 1331 N N . TYR A 1 177 ? -9.571 77.861 -20.840 1.00 9.92 166 TYR A N 1
ATOM 1332 C CA . TYR A 1 177 ? -10.204 78.922 -21.620 1.00 9.37 166 TYR A CA 1
ATOM 1333 C C . TYR A 1 177 ? -10.428 80.171 -20.764 1.00 9.57 166 TYR A C 1
ATOM 1334 O O . TYR A 1 177 ? -10.186 81.293 -21.226 1.00 9.59 166 TYR A O 1
ATOM 1343 N N . ALA A 1 178 ? -10.856 79.987 -19.517 1.00 10.04 167 ALA A N 1
ATOM 1344 C CA . ALA A 1 178 ? -11.025 81.115 -18.605 1.00 9.31 167 ALA A CA 1
ATOM 1345 C C . ALA A 1 178 ? -9.690 81.820 -18.351 1.00 9.18 167 ALA A C 1
ATOM 1346 O O . ALA A 1 178 ? -9.613 83.051 -18.439 1.00 9.13 167 ALA A O 1
ATOM 1348 N N . TYR A 1 179 ? -8.633 81.067 -18.054 1.00 9.54 168 TYR A N 1
ATOM 1349 C CA . TYR A 1 179 ? -7.328 81.682 -17.817 1.00 10.28 168 TYR A CA 1
ATOM 1350 C C . TYR A 1 179 ? -6.883 82.457 -19.057 1.00 9.55 168 TYR A C 1
ATOM 1351 O O . TYR A 1 179 ? -6.380 83.582 -18.963 1.00 9.64 168 TYR A O 1
ATOM 1360 N N . GLU A 1 180 ? -7.041 81.848 -20.223 1.00 9.50 169 GLU A N 1
ATOM 1361 C CA . GLU A 1 180 ? -6.586 82.448 -21.476 1.00 8.83 169 GLU A CA 1
ATOM 1362 C C . GLU A 1 180 ? -7.330 83.726 -21.805 1.00 9.46 169 GLU A C 1
ATOM 1363 O O . GLU A 1 180 ? -6.736 84.692 -22.310 1.00 10.04 169 GLU A O 1
ATOM 1369 N N . THR A 1 181 ? -8.634 83.721 -21.562 1.00 8.88 170 THR A N 1
ATOM 1370 C CA . THR A 1 181 ? -9.489 84.836 -21.954 1.00 9.75 170 THR A CA 1
ATOM 1371 C C . THR A 1 181 ? -9.289 86.017 -21.015 1.00 9.20 170 THR A C 1
ATOM 1372 O O . THR A 1 181 ? -9.152 87.165 -21.449 1.00 10.40 170 THR A O 1
ATOM 1376 N N . ILE A 1 182 ? -9.266 85.740 -19.720 1.00 9.05 171 ILE A N 1
ATOM 1377 C CA . ILE A 1 182 ? -9.066 86.786 -18.736 1.00 9.95 171 ILE A CA 1
ATOM 1378 C C . ILE A 1 182 ? -7.623 87.284 -18.758 1.00 10.58 171 ILE A C 1
ATOM 1379 O O . ILE A 1 182 ? -7.373 88.487 -18.739 1.00 10.61 171 ILE A O 1
ATOM 1384 N N . GLY A 1 183 ? -6.669 86.363 -18.834 1.00 9.81 172 GLY A N 1
ATOM 1385 C CA . GLY A 1 183 ? -5.260 86.721 -18.822 1.00 11.12 172 GLY A CA 1
ATOM 1386 C C . GLY A 1 183 ? -4.723 87.202 -20.158 1.00 11.83 172 GLY A C 1
ATOM 1387 O O . GLY A 1 183 ? -3.683 87.864 -20.207 1.00 12.77 172 GLY A O 1
ATOM 1388 N N . ASN A 1 184 ? -5.448 86.894 -21.229 1.00 10.31 173 ASN A N 1
ATOM 1389 C CA . ASN A 1 184 ? -5.020 87.199 -22.594 1.00 11.00 173 ASN A CA 1
ATOM 1390 C C . ASN A 1 184 ? -3.716 86.511 -22.976 1.00 11.30 173 ASN A C 1
ATOM 1391 O O . ASN A 1 184 ? -2.661 87.131 -23.103 1.00 11.79 173 ASN A O 1
ATOM 1396 N N . PHE A 1 185 ? -3.806 85.204 -23.161 1.00 10.65 174 PHE A N 1
ATOM 1397 C CA . PHE A 1 185 ? -2.700 84.418 -23.683 1.00 11.77 174 PHE A CA 1
ATOM 1398 C C . PHE A 1 185 ? -3.244 83.128 -24.269 1.00 10.51 174 PHE A C 1
ATOM 1399 O O . PHE A 1 185 ? -4.440 82.855 -24.168 1.00 11.63 174 PHE A O 1
ATOM 1407 N N . ASN A 1 186 ? -2.379 82.368 -24.930 1.00 10.45 175 ASN A N 1
ATOM 1408 C CA . ASN A 1 186 ? -2.812 81.162 -25.603 1.00 11.07 175 ASN A CA 1
ATOM 1409 C C . ASN A 1 186 ? -1.891 80.025 -25.211 1.00 11.95 175 ASN A C 1
ATOM 1410 O O . ASN A 1 186 ? -0.711 80.014 -25.560 1.00 12.66 175 ASN A O 1
ATOM 1415 N N . ILE A 1 187 ? -2.429 79.072 -24.463 1.00 11.14 176 ILE A N 1
ATOM 1416 C CA . ILE A 1 187 ? -1.623 77.991 -23.932 1.00 11.29 176 ILE A CA 1
ATOM 1417 C C . ILE A 1 187 ? -1.101 77.061 -25.033 1.00 11.46 176 ILE A C 1
ATOM 1418 O O . ILE A 1 187 ? 0.048 76.635 -24.976 1.00 14.06 176 ILE A O 1
ATOM 1423 N N . GLU A 1 188 ? -1.922 76.766 -26.038 1.00 10.05 177 GLU A N 1
ATOM 1424 C CA . GLU A 1 188 ? -1.489 75.909 -27.137 1.00 12.33 177 GLU A CA 1
ATOM 1425 C C . GLU A 1 188 ? -0.292 76.489 -27.873 1.00 12.73 177 GLU A C 1
ATOM 1426 O O . GLU A 1 188 ? 0.588 75.747 -28.311 1.00 12.84 177 GLU A O 1
ATOM 1432 N N . ALA A 1 189 ? -0.258 77.807 -28.026 1.00 11.75 178 ALA A N 1
ATOM 1433 C CA . ALA A 1 189 ? 0.853 78.442 -28.719 1.00 13.18 178 ALA A CA 1
ATOM 1434 C C . ALA A 1 189 ? 2.164 78.250 -27.964 1.00 13.85 178 ALA A C 1
ATOM 1435 O O . ALA A 1 189 ? 3.213 78.044 -28.567 1.00 17.73 178 ALA A O 1
ATOM 1437 N N . GLU A 1 190 ? 2.102 78.302 -26.639 1.00 11.91 179 GLU A N 1
ATOM 1438 C CA . GLU A 1 190 ? 3.310 78.214 -25.831 1.00 13.49 179 GLU A CA 1
ATOM 1439 C C . GLU A 1 190 ? 3.639 76.777 -25.422 1.00 12.60 179 GLU A C 1
ATOM 1440 O O . GLU A 1 190 ? 4.807 76.437 -25.225 1.00 15.02 179 GLU A O 1
ATOM 1446 N N . CYS A 1 191 ? 2.609 75.938 -25.338 1.00 11.05 180 CYS A N 1
ATOM 1447 C CA . CYS A 1 191 ? 2.727 74.587 -24.782 1.00 11.18 180 CYS A CA 1
ATOM 1448 C C . CYS A 1 191 ? 1.943 73.606 -25.647 1.00 11.78 180 CYS A C 1
ATOM 1449 O O . CYS A 1 191 ? 0.950 73.029 -25.203 1.00 10.86 180 CYS A O 1
ATOM 1452 N N . PRO A 1 192 ? 2.380 73.412 -26.900 1.00 11.52 181 PRO A N 1
ATOM 1453 C CA . PRO A 1 192 ? 1.613 72.501 -27.757 1.00 10.91 181 PRO A CA 1
ATOM 1454 C C . PRO A 1 192 ? 1.562 71.068 -27.239 1.00 10.39 181 PRO A C 1
ATOM 1455 O O . PRO A 1 192 ? 0.561 70.401 -27.460 1.00 9.33 181 PRO A O 1
ATOM 1459 N N . LYS A 1 193 ? 2.612 70.598 -26.581 1.00 10.15 182 LYS A N 1
ATOM 1460 C CA . LYS A 1 193 ? 2.614 69.233 -26.063 1.00 10.72 182 LYS A CA 1
ATOM 1461 C C . LYS A 1 193 ? 1.561 69.047 -24.964 1.00 9.89 182 LYS A C 1
ATOM 1462 O O . LYS A 1 193 ? 0.853 68.038 -24.937 1.00 10.02 182 LYS A O 1
ATOM 1468 N N . MET A 1 194 ? 1.468 70.021 -24.057 1.00 9.40 183 MET A N 1
ATOM 1469 C CA . MET A 1 194 ? 0.457 69.989 -23.007 1.00 8.90 183 MET A CA 1
ATOM 1470 C C . MET A 1 194 ? -0.944 69.934 -23.602 1.00 9.34 183 MET A C 1
ATOM 1471 O O . MET A 1 194 ? -1.786 69.148 -23.158 1.00 9.58 183 MET A O 1
ATOM 1476 N N . ILE A 1 195 ? -1.204 70.757 -24.608 1.00 9.51 184 ILE A N 1
ATOM 1477 C CA . ILE A 1 195 ? -2.526 70.760 -25.211 1.00 9.47 184 ILE A CA 1
ATOM 1478 C C . ILE A 1 195 ? -2.825 69.463 -25.968 1.00 10.52 184 ILE A C 1
ATOM 1479 O O . ILE A 1 195 ? -3.935 68.939 -25.885 1.00 10.46 184 ILE A O 1
ATOM 1484 N N . ALA A 1 196 ? -1.836 68.921 -26.677 1.00 9.42 185 ALA A N 1
ATOM 1485 C CA . ALA A 1 196 ? -2.003 67.625 -27.337 1.00 10.07 185 ALA A CA 1
ATOM 1486 C C . ALA A 1 196 ? -2.358 66.550 -26.302 1.00 10.43 185 ALA A C 1
ATOM 1487 O O . ALA A 1 196 ? -3.214 65.694 -26.538 1.00 9.76 185 ALA A O 1
ATOM 1489 N N . TYR A 1 197 ? -1.678 66.602 -25.160 1.00 9.28 186 TYR A N 1
ATOM 1490 C CA . TYR A 1 197 ? -1.921 65.664 -24.080 1.00 9.45 186 TYR A CA 1
ATOM 1491 C C . TYR A 1 197 ? -3.356 65.786 -23.556 1.00 9.26 186 TYR A C 1
ATOM 1492 O O . TYR A 1 197 ? -4.043 64.777 -23.355 1.00 9.97 186 TYR A O 1
ATOM 1501 N N . CYS A 1 198 ? -3.812 67.010 -23.324 1.00 10.01 187 CYS A N 1
ATOM 1502 C CA . CYS A 1 198 ? -5.169 67.203 -22.831 1.00 10.15 187 CYS A CA 1
ATOM 1503 C C . CYS A 1 198 ? -6.202 66.681 -23.821 1.00 11.39 187 CYS A C 1
ATOM 1504 O O . CYS A 1 198 ? -7.173 66.036 -23.436 1.00 11.26 187 CYS A O 1
ATOM 1507 N N . LYS A 1 199 ? -5.989 66.964 -25.100 1.00 11.19 188 LYS A N 1
ATOM 1508 C CA . LYS A 1 199 ? -6.916 66.510 -26.129 1.00 11.36 188 LYS A CA 1
ATOM 1509 C C . LYS A 1 199 ? -6.936 64.989 -26.222 1.00 11.94 188 LYS A C 1
ATOM 1510 O O . LYS A 1 199 ? -7.985 64.383 -26.425 1.00 13.53 188 LYS A O 1
ATOM 1516 N N . ARG A 1 200 ? -5.772 64.374 -26.069 1.00 9.65 189 ARG A N 1
ATOM 1517 C CA . ARG A 1 200 ? -5.678 62.922 -26.054 1.00 11.34 189 ARG A CA 1
ATOM 1518 C C . ARG A 1 200 ? -6.480 62.342 -24.876 1.00 10.56 189 ARG A C 1
ATOM 1519 O O . ARG A 1 200 ? -7.242 61.380 -25.019 1.00 11.60 189 ARG A O 1
ATOM 1527 N N . CYS A 1 201 ? -6.321 62.929 -23.700 1.00 10.39 190 CYS A N 1
ATOM 1528 C CA . CYS A 1 201 ? -7.100 62.486 -22.542 1.00 9.81 190 CYS A CA 1
ATOM 1529 C C . CYS A 1 201 ? -8.603 62.601 -22.798 1.00 10.64 190 CYS A C 1
ATOM 1530 O O . CYS A 1 201 ? -9.380 61.727 -22.405 1.00 11.38 190 CYS A O 1
ATOM 1533 N N . LEU A 1 202 ? -8.999 63.694 -23.450 1.00 10.83 191 LEU A N 1
ATOM 1534 C CA . LEU A 1 202 ? -10.406 63.971 -23.719 1.00 11.32 191 LEU A CA 1
ATOM 1535 C C . LEU A 1 202 ? -11.047 62.993 -24.706 1.00 12.28 191 LEU A C 1
ATOM 1536 O O . LEU A 1 202 ? -12.269 62.973 -24.843 1.00 14.23 191 LEU A O 1
ATOM 1541 N N . GLN A 1 203 ? -10.242 62.177 -25.377 1.00 12.31 192 GLN A N 1
ATOM 1542 C CA . GLN A 1 203 ? -10.795 61.125 -26.226 1.00 11.77 192 GLN A CA 1
ATOM 1543 C C . GLN A 1 203 ? -11.415 60.007 -25.391 1.00 13.43 192 GLN A C 1
ATOM 1544 O O . GLN A 1 203 ? -12.182 59.190 -25.911 1.00 15.00 192 GLN A O 1
ATOM 1550 N N . LYS A 1 204 ? -11.084 59.974 -24.101 1.00 11.45 193 LYS A N 1
ATOM 1551 C CA . LYS A 1 204 ? -11.624 58.969 -23.185 1.00 11.65 193 LYS A CA 1
ATOM 1552 C C . LYS A 1 204 ? -12.949 59.430 -22.602 1.00 12.31 193 LYS A C 1
ATOM 1553 O O . LYS A 1 204 ? -13.086 60.579 -22.182 1.00 12.79 193 LYS A O 1
ATOM 1559 N N . GLU A 1 205 ? -13.917 58.518 -22.556 1.00 12.44 194 GLU A N 1
ATOM 1560 C CA . GLU A 1 205 ? -15.226 58.815 -21.990 1.00 14.24 194 GLU A CA 1
ATOM 1561 C C . GLU A 1 205 ? -15.166 59.259 -20.530 1.00 13.35 194 GLU A C 1
ATOM 1562 O O . GLU A 1 205 ? -15.881 60.179 -20.127 1.00 12.85 194 GLU A O 1
ATOM 1568 N N . THR A 1 206 ? -14.321 58.620 -19.728 1.00 12.13 195 THR A N 1
ATOM 1569 C CA . THR A 1 206 ? -14.235 58.995 -18.320 1.00 12.21 195 THR A CA 1
ATOM 1570 C C . THR A 1 206 ? -13.796 60.450 -18.179 1.00 11.99 195 THR A C 1
ATOM 1571 O O . THR A 1 206 ? -14.357 61.196 -17.376 1.00 11.68 195 THR A O 1
ATOM 1575 N N . VAL A 1 207 ? -12.797 60.849 -18.960 1.00 11.71 196 VAL A N 1
ATOM 1576 C CA . VAL A 1 207 ? -12.271 62.206 -18.883 1.00 11.61 196 VAL A CA 1
ATOM 1577 C C . VAL A 1 207 ? -13.282 63.218 -19.424 1.00 11.20 196 VAL A C 1
ATOM 1578 O O . VAL A 1 207 ? -13.555 64.232 -18.776 1.00 11.70 196 VAL A O 1
ATOM 1582 N N . SER A 1 208 ? -13.850 62.949 -20.596 1.00 12.52 197 SER A N 1
ATOM 1583 C CA . SER A 1 208 ? -14.769 63.914 -21.193 1.00 14.14 197 SER A CA 1
ATOM 1584 C C . SER A 1 208 ? -16.035 64.097 -20.352 1.00 14.32 197 SER A C 1
ATOM 1585 O O . SER A 1 208 ? -16.550 65.211 -20.245 1.00 15.75 197 SER A O 1
ATOM 1588 N N . LYS A 1 209 ? -16.515 63.025 -19.727 1.00 13.65 198 LYS A N 1
ATOM 1589 C CA . LYS A 1 209 ? -17.707 63.120 -18.894 1.00 14.20 198 LYS A CA 1
ATOM 1590 C C . LYS A 1 209 ? -17.433 63.825 -17.564 1.00 13.75 198 LYS A C 1
ATOM 1591 O O . LYS A 1 209 ? -18.304 64.513 -17.032 1.00 16.37 198 LYS A O 1
ATOM 1597 N N . ALA A 1 210 ? -16.229 63.653 -17.028 1.00 12.28 199 ALA A N 1
ATOM 1598 C CA . ALA A 1 210 ? -15.877 64.266 -15.746 1.00 11.85 199 ALA A CA 1
ATOM 1599 C C . ALA A 1 210 ? -15.577 65.757 -15.852 1.00 12.24 199 ALA A C 1
ATOM 1600 O O . ALA A 1 210 ? -15.848 66.513 -14.923 1.00 14.02 199 ALA A O 1
ATOM 1602 N N . LEU A 1 211 ? -14.987 66.182 -16.962 1.00 11.96 200 LEU A N 1
ATOM 1603 C CA . LEU A 1 211 ? -14.632 67.592 -17.145 1.00 12.59 200 LEU A CA 1
ATOM 1604 C C . LEU A 1 211 ? -15.807 68.438 -17.613 1.00 13.69 200 LEU A C 1
ATOM 1605 O O . LEU A 1 211 ? -16.581 68.030 -18.481 1.00 18.39 200 LEU A O 1
ATOM 1610 N N . GLU A 1 212 ? -15.915 69.632 -17.048 1.00 11.48 201 GLU A N 1
ATOM 1611 C CA . GLU A 1 212 ? -17.006 70.536 -17.375 1.00 12.30 201 GLU A CA 1
ATOM 1612 C C . GLU A 1 212 ? -16.703 71.369 -18.621 1.00 12.84 201 GLU A C 1
ATOM 1613 O O . GLU A 1 212 ? -15.554 71.468 -19.058 1.00 12.91 201 GLU A O 1
ATOM 1619 N N . ASP A 1 213 ? -17.747 71.967 -19.183 1.00 12.60 202 ASP A N 1
ATOM 1620 C CA . ASP A 1 213 ? -17.616 72.773 -20.387 1.00 13.17 202 ASP A CA 1
ATOM 1621 C C . ASP A 1 213 ? -16.822 74.049 -20.112 1.00 11.49 202 ASP A C 1
ATOM 1622 O O . ASP A 1 213 ? -17.160 74.804 -19.209 1.00 11.96 202 ASP A O 1
ATOM 1627 N N . PRO A 1 214 ? -15.765 74.305 -20.900 1.00 11.33 203 PRO A N 1
ATOM 1628 C CA . PRO A 1 214 ? -14.932 75.490 -20.629 1.00 12.18 203 PRO A CA 1
ATOM 1629 C C . PRO A 1 214 ? -15.672 76.822 -20.728 1.00 10.63 203 PRO A C 1
ATOM 1630 O O . PRO A 1 214 ? -15.333 77.745 -19.985 1.00 10.76 203 PRO A O 1
ATOM 1634 N N . GLN A 1 215 ? -16.661 76.927 -21.610 1.00 12.43 204 GLN A N 1
ATOM 1635 C CA . GLN A 1 215 ? -17.467 78.145 -21.677 1.00 13.63 204 GLN A CA 1
ATOM 1636 C C . GLN A 1 215 ? -18.246 78.359 -20.380 1.00 12.75 204 GLN A C 1
ATOM 1637 O O . GLN A 1 215 ? -18.299 79.470 -19.851 1.00 12.89 204 GLN A O 1
ATOM 1643 N N . LYS A 1 216 ? -18.852 77.293 -19.863 1.00 13.33 205 LYS A N 1
ATOM 1644 C CA . LYS A 1 216 ? -19.610 77.394 -18.613 1.00 13.75 205 LYS A CA 1
ATOM 1645 C C . LYS A 1 216 ? -18.708 77.743 -17.442 1.00 12.26 205 LYS A C 1
ATOM 1646 O O . LYS A 1 216 ? -19.075 78.534 -16.583 1.00 11.70 205 LYS A O 1
ATOM 1652 N N . VAL A 1 217 ? -17.522 77.148 -17.401 1.00 10.89 206 VAL A N 1
ATOM 1653 C CA . VAL A 1 217 ? -16.564 77.480 -16.356 1.00 11.20 206 VAL A CA 1
ATOM 1654 C C . VAL A 1 217 ? -16.165 78.962 -16.440 1.00 10.09 206 VAL A C 1
ATOM 1655 O O . VAL A 1 217 ? -16.127 79.662 -15.434 1.00 10.14 206 VAL A O 1
ATOM 1659 N N . TYR A 1 218 ? -15.885 79.444 -17.649 1.00 10.60 207 TYR A N 1
ATOM 1660 C CA . TYR A 1 218 ? -15.567 80.859 -17.845 1.00 9.84 207 TYR A CA 1
ATOM 1661 C C . TYR A 1 218 ? -16.700 81.760 -17.339 1.00 10.04 207 TYR A C 1
ATOM 1662 O O . TYR A 1 218 ? -16.457 82.737 -16.630 1.00 10.33 207 TYR A O 1
ATOM 1671 N N . ASP A 1 219 ? -17.939 81.423 -17.674 1.00 10.46 208 ASP A N 1
ATOM 1672 C CA . ASP A 1 219 ? -19.066 82.223 -17.202 1.00 12.56 208 ASP A CA 1
ATOM 1673 C C . ASP A 1 219 ? -19.160 82.218 -15.680 1.00 12.57 208 ASP A C 1
ATOM 1674 O O . ASP A 1 219 ? -19.541 83.220 -15.069 1.00 12.96 208 ASP A O 1
ATOM 1679 N N . PHE A 1 220 ? -18.796 81.096 -15.065 1.00 11.79 209 PHE A N 1
ATOM 1680 C CA . PHE A 1 220 ? -18.732 81.024 -13.609 1.00 11.17 209 PHE A CA 1
ATOM 1681 C C . PHE A 1 220 ? -17.659 81.965 -13.049 1.00 10.85 209 PHE A C 1
ATOM 1682 O O . PHE A 1 220 ? -17.902 82.688 -12.079 1.00 11.19 209 PHE A O 1
ATOM 1690 N N . VAL A 1 221 ? -16.485 81.983 -13.678 1.00 10.69 210 VAL A N 1
ATOM 1691 C CA . VAL A 1 221 ? -15.411 82.849 -13.214 1.00 10.56 210 VAL A CA 1
ATOM 1692 C C . VAL A 1 221 ? -15.807 84.318 -13.380 1.00 10.40 210 VAL A C 1
ATOM 1693 O O . VAL A 1 221 ? -15.495 85.151 -12.522 1.00 10.24 210 VAL A O 1
ATOM 1697 N N . LEU A 1 222 ? -16.512 84.632 -14.463 1.00 10.35 211 LEU A N 1
ATOM 1698 C CA . LEU A 1 222 ? -17.012 85.991 -14.668 1.00 11.80 211 LEU A CA 1
ATOM 1699 C C . LEU A 1 222 ? -17.947 86.398 -13.529 1.00 10.79 211 LEU A C 1
ATOM 1700 O O . LEU A 1 222 ? -17.906 87.537 -13.044 1.00 12.38 211 LEU A O 1
ATOM 1705 N N . MET A 1 223 ? -18.784 85.460 -13.092 1.00 11.17 212 MET A N 1
ATOM 1706 C CA . MET A 1 223 ? -19.679 85.717 -11.973 1.00 11.85 212 MET A CA 1
ATOM 1707 C C . MET A 1 223 ? -18.855 86.066 -10.725 1.00 11.22 212 MET A C 1
ATOM 1708 O O . MET A 1 223 ? -19.169 87.014 -9.999 1.00 12.02 212 MET A O 1
ATOM 1713 N N . LEU A 1 224 ? -17.784 85.312 -10.482 1.00 12.02 213 LEU A N 1
ATOM 1714 C CA . LEU A 1 224 ? -16.906 85.602 -9.354 1.00 12.10 213 LEU A CA 1
ATOM 1715 C C . LEU A 1 224 ? -16.226 86.959 -9.490 1.00 11.40 213 LEU A C 1
ATOM 1716 O O . LEU A 1 224 ? -16.112 87.704 -8.517 1.00 11.53 213 LEU A O 1
ATOM 1721 N N . MET A 1 225 ? -15.783 87.303 -10.694 1.00 10.53 214 MET A N 1
ATOM 1722 C CA . MET A 1 225 ? -15.112 88.587 -10.880 1.00 11.05 214 MET A CA 1
ATOM 1723 C C . MET A 1 225 ? -16.054 89.756 -10.612 1.00 11.09 214 MET A C 1
ATOM 1724 O O . MET A 1 225 ? -15.643 90.776 -10.042 1.00 12.74 214 MET A O 1
ATOM 1729 N N . LYS A 1 226 ? -17.311 89.604 -11.019 1.00 10.81 215 LYS A N 1
ATOM 1730 C CA . LYS A 1 226 ? -18.326 90.613 -10.716 1.00 12.72 215 LYS A CA 1
ATOM 1731 C C . LYS A 1 226 ? -18.575 90.690 -9.215 1.00 12.82 215 LYS A C 1
ATOM 1732 O O . LYS A 1 226 ? -18.664 91.784 -8.641 1.00 13.02 215 LYS A O 1
ATOM 1738 N N . LYS A 1 227 ? -18.678 89.530 -8.579 1.00 12.16 216 LYS A N 1
ATOM 1739 C CA . LYS A 1 227 ? -18.927 89.467 -7.144 1.00 12.84 216 LYS A CA 1
ATOM 1740 C C . LYS A 1 227 ? -17.863 90.226 -6.360 1.00 13.53 216 LYS A C 1
ATOM 1741 O O . LYS A 1 227 ? -18.168 90.928 -5.390 1.00 14.26 216 LYS A O 1
ATOM 1747 N N . PHE A 1 228 ? -16.612 90.093 -6.784 1.00 14.56 217 PHE A N 1
ATOM 1748 C CA . PHE A 1 228 ? -15.497 90.716 -6.083 1.00 15.37 217 PHE A CA 1
ATOM 1749 C C . PHE A 1 228 ? -15.107 92.082 -6.641 1.00 13.33 217 PHE A C 1
ATOM 1750 O O . PHE A 1 228 ? -14.180 92.721 -6.136 1.00 17.17 217 PHE A O 1
ATOM 1758 N N . GLY A 1 229 ? -15.808 92.527 -7.683 1.00 13.96 218 GLY A N 1
ATOM 1759 C CA . GLY A 1 229 ? -15.568 93.837 -8.271 1.00 16.82 218 GLY A CA 1
ATOM 1760 C C . GLY A 1 229 ? -14.219 93.987 -8.952 1.00 15.34 218 GLY A C 1
ATOM 1761 O O . GLY A 1 229 ? -13.621 95.070 -8.925 1.00 17.04 218 GLY A O 1
ATOM 1762 N N . ILE A 1 230 ? -13.752 92.914 -9.592 1.00 13.99 219 ILE A N 1
ATOM 1763 C CA . ILE A 1 230 ? -12.421 92.908 -10.195 1.00 14.29 219 ILE A CA 1
ATOM 1764 C C . ILE A 1 230 ? -12.416 92.688 -11.715 1.00 14.12 219 ILE A C 1
ATOM 1765 O O . ILE A 1 230 ? -11.393 92.310 -12.282 1.00 14.33 219 ILE A O 1
ATOM 1770 N N . GLU A 1 231 ? -13.548 92.923 -12.372 1.00 13.10 220 GLU A N 1
ATOM 1771 C CA . GLU A 1 231 ? -13.592 92.841 -13.834 1.00 14.77 220 GLU A CA 1
ATOM 1772 C C . GLU A 1 231 ? -12.610 93.809 -14.485 1.00 14.60 220 GLU A C 1
ATOM 1773 O O . GLU A 1 231 ? -12.126 93.551 -15.593 1.00 15.70 220 GLU A O 1
#

Secondary structure (DSSP, 8-state):
---EEEEE-TT-HHHHHHHHHHHHTT---EEEE--SSS--HHHHHH-TTT--S-EEEETTEEEESHHHHHHHHHHH--SS--SS-SSHHHHHHHHHHHHHIIIIIIHHHHHHHH--HHHHHHHHHHHHHHHHHHHHHHTT-SBTTBSS--HHHHHHGGGHHHHHHHHHHHT--HHHH-HHHHHHHHHHHTSHHHHHHSPPHHHHHHHHHHHHHHHT--

Radius of gyration: 17.22 Å; Cα contacts (8 Å, |Δi|>4): 304; chains: 1; bounding box: 36×49×39 Å

Nearest PDB structures (foldseek):
  5j4u-assembly1_A-2  TM=1.002E+00  e=7.836E-37  Populus trichocarpa
  5j5n-assembly1_B  TM=9.976E-01  e=1.087E-33  Populus trichocarpa
  4top-assembly1_A  TM=9.891E-01  e=1.602E-29  Glycine max
  5agy-assembly1_B  TM=9.896E-01  e=3.352E-29  Glycine max
  5g5a-assembly2_D  TM=9.728E-01  e=4.171E-27  Arabidopsis thaliana

Organism: Populus trichocarpa (NCBI:txid3694)